Protein AF-A0A388KRU0-F1 (afdb_monomer_lite)

Structure (mmCIF, N/CA/C/O backbone):
data_AF-A0A388KRU0-F1
#
_entry.id   AF-A0A388KRU0-F1
#
loop_
_atom_site.group_PDB
_atom_site.id
_atom_site.type_symbol
_atom_site.label_atom_id
_atom_site.label_alt_id
_atom_site.label_comp_id
_atom_site.label_asym_id
_atom_site.label_entity_id
_atom_site.label_seq_id
_atom_site.pdbx_PDB_ins_code
_atom_site.Cartn_x
_atom_site.Cartn_y
_atom_site.Cartn_z
_atom_site.occupancy
_atom_site.B_iso_or_equiv
_atom_site.auth_seq_id
_atom_site.auth_comp_id
_atom_site.auth_asym_id
_atom_site.auth_atom_id
_atom_site.pdbx_PDB_model_num
ATOM 1 N N . MET A 1 1 ? -29.186 18.151 8.369 1.00 41.38 1 MET A N 1
ATOM 2 C CA . MET A 1 1 ? -28.588 17.055 9.174 1.00 41.38 1 MET A CA 1
ATOM 3 C C . MET A 1 1 ? -27.991 17.553 10.498 1.00 41.38 1 MET A C 1
ATOM 5 O O . MET A 1 1 ? -28.359 17.017 11.533 1.00 41.38 1 MET A O 1
ATOM 9 N N . PHE A 1 2 ? -27.181 18.625 10.500 1.00 29.67 2 PHE A N 1
ATOM 10 C CA . PHE A 1 2 ? -26.543 19.215 11.700 1.00 29.67 2 PHE A CA 1
ATOM 11 C C . PHE A 1 2 ? -27.512 19.590 12.847 1.00 29.67 2 PHE A C 1
ATOM 13 O O . PHE A 1 2 ? -27.235 19.319 14.009 1.00 29.67 2 PHE A O 1
ATOM 20 N N . TYR A 1 3 ? -28.693 20.136 12.534 1.00 33.84 3 TYR A N 1
ATOM 21 C CA . TYR A 1 3 ? -29.684 20.543 13.546 1.00 33.84 3 TYR A CA 1
ATOM 22 C C . TYR A 1 3 ? -30.355 19.376 14.291 1.00 33.84 3 TYR A C 1
ATOM 24 O O . TYR A 1 3 ? -30.773 19.537 15.434 1.00 33.84 3 TYR A O 1
ATOM 32 N N . LYS A 1 4 ? -30.419 18.179 13.689 1.00 42.44 4 LYS A N 1
ATOM 33 C CA . LYS A 1 4 ? -30.974 16.983 14.351 1.00 42.44 4 LYS A CA 1
ATOM 34 C C . LYS A 1 4 ? -30.010 16.432 15.415 1.00 42.44 4 LYS A C 1
ATOM 36 O O . LYS A 1 4 ? -30.454 15.840 16.389 1.00 42.44 4 LYS A O 1
ATOM 41 N N . PHE A 1 5 ? -28.712 16.712 15.262 1.00 44.53 5 PHE A N 1
ATOM 42 C CA . PHE A 1 5 ? -27.641 16.371 16.205 1.00 44.53 5 PHE A CA 1
ATOM 43 C C . PHE A 1 5 ? -27.691 17.191 17.504 1.00 44.53 5 PHE A C 1
ATOM 45 O O . PHE A 1 5 ? -27.135 16.767 18.512 1.00 44.53 5 PHE A O 1
ATOM 52 N N . MET A 1 6 ? -28.361 18.349 17.513 1.00 43.12 6 MET A N 1
ATOM 53 C CA . MET A 1 6 ? -28.362 19.291 18.643 1.00 43.12 6 MET A CA 1
ATOM 54 C C . MET A 1 6 ? -29.530 19.101 19.622 1.00 43.12 6 MET A C 1
ATOM 56 O O . MET A 1 6 ? -29.552 19.767 20.649 1.00 43.12 6 MET A O 1
ATOM 60 N N . ARG A 1 7 ? -30.478 18.185 19.369 1.00 45.19 7 ARG A N 1
ATOM 61 C CA . ARG A 1 7 ? -31.535 17.884 20.352 1.00 45.19 7 ARG A CA 1
ATOM 62 C C . ARG A 1 7 ? -30.957 17.069 21.507 1.00 45.19 7 ARG A C 1
ATOM 64 O O . ARG A 1 7 ? -30.511 15.941 21.302 1.00 45.19 7 ARG A O 1
ATOM 71 N N . THR A 1 8 ? -30.874 17.673 22.683 1.00 47.38 8 THR A N 1
ATOM 72 C CA . THR A 1 8 ? -30.697 16.988 23.966 1.00 47.38 8 THR A CA 1
ATOM 73 C C . THR A 1 8 ? -32.028 16.355 24.375 1.00 47.38 8 THR A C 1
ATOM 75 O O . THR A 1 8 ? -33.091 16.911 24.091 1.00 47.38 8 THR A O 1
ATOM 78 N N . GLU A 1 9 ? -31.986 15.179 25.002 1.00 52.41 9 GLU A N 1
ATOM 79 C CA . GLU A 1 9 ? -33.120 14.722 25.808 1.00 52.41 9 GLU A CA 1
ATOM 80 C C . GLU A 1 9 ? -33.292 15.698 26.979 1.00 52.41 9 GLU A C 1
ATOM 82 O O . GLU A 1 9 ? -32.319 16.289 27.460 1.00 52.41 9 GLU A O 1
ATOM 87 N N . ALA A 1 10 ? -34.537 15.949 27.380 1.00 47.41 10 ALA A N 1
ATOM 88 C CA . ALA A 1 10 ? -34.835 16.914 28.428 1.00 47.41 10 ALA A CA 1
ATOM 89 C C . ALA A 1 10 ? -34.243 16.428 29.763 1.00 47.41 10 ALA A C 1
ATOM 91 O O . ALA A 1 10 ? -34.769 15.493 30.355 1.00 47.41 10 ALA A O 1
ATOM 92 N N . GLY A 1 11 ? -33.152 17.053 30.224 1.00 53.69 11 GLY A N 1
ATOM 93 C CA . GLY A 1 11 ? -32.597 16.819 31.565 1.00 53.69 11 GLY A CA 1
ATOM 94 C C . GLY A 1 11 ? -31.071 16.790 31.684 1.00 53.69 11 GLY A C 1
ATOM 95 O O . GLY A 1 11 ? -30.570 17.003 32.782 1.00 53.69 11 GLY A O 1
ATOM 96 N N . GLU A 1 12 ? -30.315 16.601 30.596 1.00 53.03 12 GLU A N 1
ATOM 97 C CA . GLU A 1 12 ? -28.844 16.519 30.662 1.00 53.03 12 GLU A CA 1
ATOM 98 C C . GLU A 1 12 ? -28.153 17.638 29.871 1.00 53.03 12 GLU A C 1
ATOM 100 O O . GLU A 1 12 ? -28.284 17.751 28.649 1.00 53.03 12 GLU A O 1
ATOM 105 N N . ALA A 1 13 ? -27.356 18.456 30.565 1.00 57.81 13 ALA A N 1
ATOM 106 C CA . ALA A 1 13 ? -26.466 19.440 29.952 1.00 57.81 13 ALA A CA 1
ATOM 107 C C . ALA A 1 13 ? -25.165 18.770 29.467 1.00 57.81 13 ALA A C 1
ATOM 109 O O . ALA A 1 13 ? -24.073 19.064 29.951 1.00 57.81 13 ALA A O 1
ATOM 110 N N . GLU A 1 14 ? -25.262 17.837 28.518 1.00 74.38 14 GLU A N 1
ATOM 111 C CA . GLU A 1 14 ? -24.072 17.256 27.893 1.00 74.38 14 GLU A CA 1
ATOM 112 C C . GLU A 1 14 ? -23.456 18.259 26.900 1.00 74.38 14 GLU A C 1
ATOM 114 O O . GLU A 1 14 ? -24.097 18.713 25.948 1.00 74.38 14 GLU A O 1
ATOM 119 N N . GLY A 1 15 ? -22.183 18.612 27.105 1.00 82.81 15 GLY A N 1
ATOM 120 C CA . GLY A 1 15 ? -21.449 19.488 26.193 1.00 82.81 15 GLY A CA 1
ATOM 121 C C . GLY A 1 15 ? -21.264 18.863 24.804 1.00 82.81 15 GLY A C 1
ATOM 122 O O . GLY A 1 15 ? -21.056 17.657 24.671 1.00 82.81 15 GLY A O 1
ATOM 123 N N . TRP A 1 16 ? -21.259 19.694 23.755 1.00 86.75 16 TRP A N 1
ATOM 124 C CA . TRP A 1 16 ? -21.174 19.250 22.352 1.00 86.75 16 TRP A CA 1
ATOM 125 C C . TRP A 1 16 ? -20.028 18.258 22.082 1.00 86.75 16 TRP A C 1
ATOM 127 O O . TRP A 1 16 ? -20.235 17.256 21.400 1.00 86.75 16 TRP A O 1
ATOM 137 N N . ASN A 1 17 ? -18.842 18.485 22.662 1.00 88.38 17 ASN A N 1
ATOM 138 C CA . ASN A 1 17 ? -17.699 17.580 22.500 1.00 88.38 17 ASN A CA 1
ATOM 139 C C . ASN A 1 17 ? -18.008 16.161 23.006 1.00 88.38 17 ASN A C 1
ATOM 141 O O . ASN A 1 17 ? -17.714 15.195 22.308 1.00 88.38 17 ASN A O 1
ATOM 145 N N . ALA A 1 18 ? -18.607 16.035 24.195 1.00 89.25 18 ALA A N 1
ATOM 146 C CA . ALA A 1 18 ? -18.938 14.741 24.788 1.00 89.25 18 ALA A CA 1
ATOM 147 C C . ALA A 1 18 ? -19.990 14.006 23.948 1.00 89.25 18 ALA A C 1
ATOM 149 O O . ALA A 1 18 ? -19.799 12.836 23.614 1.00 89.25 18 ALA A O 1
ATOM 150 N N . LYS A 1 19 ? -21.011 14.733 23.474 1.00 90.25 19 LYS A N 1
ATOM 151 C CA . LYS A 1 19 ? -22.046 14.185 22.591 1.00 90.25 19 LYS A CA 1
ATOM 152 C C . LYS A 1 19 ? -21.475 13.598 21.307 1.00 90.25 19 LYS A C 1
ATOM 154 O O . LYS A 1 19 ? -21.832 12.495 20.897 1.00 90.25 19 LYS A O 1
ATOM 159 N N . VAL A 1 20 ? -20.590 14.350 20.657 1.00 91.62 20 VAL A N 1
ATOM 160 C CA . VAL A 1 20 ? -19.972 13.945 19.392 1.00 91.62 20 VAL A CA 1
ATOM 161 C C . VAL A 1 20 ? -19.044 12.752 19.599 1.00 91.62 20 VAL A C 1
ATOM 163 O O . VAL A 1 20 ? -19.105 11.810 18.814 1.00 91.62 20 VAL A O 1
ATOM 166 N N . VAL A 1 21 ? -18.248 12.741 20.674 1.00 92.50 21 VAL A N 1
ATOM 167 C CA . VAL A 1 21 ? -17.397 11.592 21.032 1.00 92.50 21 VAL A CA 1
ATOM 168 C C . VAL A 1 21 ? -18.240 10.342 21.277 1.00 92.50 21 VAL A C 1
ATOM 170 O O . VAL A 1 21 ? -17.968 9.302 20.683 1.00 92.50 21 VAL A O 1
ATOM 173 N N . ARG A 1 22 ? -19.310 10.451 22.073 1.00 94.25 22 ARG A N 1
ATOM 174 C CA . ARG A 1 22 ? -20.252 9.355 22.331 1.00 94.25 22 ARG A CA 1
ATOM 175 C C . ARG A 1 22 ? -20.873 8.823 21.043 1.00 94.25 22 ARG A C 1
ATOM 177 O O . ARG A 1 22 ? -20.992 7.615 20.870 1.00 94.25 22 ARG A O 1
ATOM 184 N N . GLN A 1 23 ? -21.230 9.704 20.110 1.00 94.38 23 GLN A N 1
ATOM 185 C CA . GLN A 1 23 ? -21.731 9.271 18.810 1.00 94.38 23 GLN A CA 1
ATOM 186 C C . GLN A 1 23 ? -20.647 8.586 17.968 1.00 94.38 23 GLN A C 1
ATOM 188 O O . GLN A 1 23 ? -20.945 7.585 17.328 1.00 94.38 23 GLN A O 1
ATOM 193 N N . GLY A 1 24 ? -19.404 9.071 17.987 1.00 93.69 24 GLY A N 1
ATOM 194 C CA . GLY A 1 24 ? -18.280 8.402 17.327 1.00 93.69 24 GLY A CA 1
ATOM 195 C C . GLY A 1 24 ? -18.076 6.978 17.840 1.00 93.69 24 GLY A C 1
ATOM 196 O O . GLY A 1 24 ? -17.964 6.057 17.037 1.00 93.69 24 GLY A O 1
ATOM 197 N N . ILE A 1 25 ? -18.145 6.785 19.161 1.00 94.56 25 ILE A N 1
ATOM 198 C CA . ILE A 1 25 ? -18.086 5.458 19.792 1.00 94.56 25 ILE A CA 1
ATOM 199 C C . ILE A 1 25 ? -19.214 4.558 19.275 1.00 94.56 25 ILE A C 1
ATOM 201 O O . ILE A 1 25 ? -18.932 3.438 18.864 1.00 94.56 25 ILE A O 1
ATOM 205 N N . LYS A 1 26 ? -20.456 5.055 19.191 1.00 96.12 26 LYS A N 1
ATOM 206 C CA . LYS A 1 26 ? -21.586 4.285 18.634 1.00 96.12 26 LYS A CA 1
ATOM 207 C C . LYS A 1 26 ? -21.357 3.843 17.184 1.00 96.12 26 LYS A C 1
ATOM 209 O O . LYS A 1 26 ? -21.778 2.758 16.803 1.00 96.12 26 LYS A O 1
ATOM 214 N N . TYR A 1 27 ? -20.704 4.670 16.363 1.00 97.00 27 TYR A N 1
ATOM 215 C CA . TYR A 1 27 ? -20.360 4.298 14.983 1.00 97.00 27 TYR A CA 1
ATOM 216 C C . TYR A 1 27 ? -19.240 3.252 14.917 1.00 97.00 27 TYR A C 1
ATOM 218 O O . TYR A 1 27 ? -19.257 2.417 14.015 1.00 97.00 27 TYR A O 1
ATOM 226 N N . CYS A 1 28 ? -18.292 3.270 15.858 1.00 96.56 28 CYS A N 1
ATOM 227 C CA . CYS A 1 28 ? -17.331 2.178 16.017 1.00 96.56 28 CYS A CA 1
ATOM 228 C C . CYS A 1 28 ? -18.026 0.894 16.484 1.00 96.56 28 CYS A C 1
ATOM 230 O O . CYS A 1 28 ? -17.757 -0.166 15.944 1.00 96.56 28 CYS A O 1
ATOM 232 N N . GLU A 1 29 ? -18.948 0.972 17.445 1.00 96.25 29 GLU A N 1
ATOM 233 C CA . GLU A 1 29 ? -19.702 -0.190 17.939 1.00 96.25 29 GLU A CA 1
ATOM 234 C C . GLU A 1 29 ? -20.544 -0.829 16.839 1.00 96.25 29 GLU A C 1
ATOM 236 O O . GLU A 1 29 ? -20.466 -2.034 16.642 1.00 96.25 29 GLU A O 1
ATOM 241 N N . LEU A 1 30 ? -21.236 -0.027 16.027 1.00 96.25 30 LEU A N 1
ATOM 242 C CA . LEU A 1 30 ? -21.959 -0.534 14.862 1.00 96.25 30 LEU A CA 1
ATOM 243 C C . LEU A 1 30 ? -21.028 -1.209 13.839 1.00 96.25 30 LEU A C 1
ATOM 245 O O . LEU A 1 30 ? -21.404 -2.211 13.223 1.00 96.25 30 LEU A O 1
ATOM 249 N N . ALA A 1 31 ? -19.822 -0.670 13.642 1.00 96.50 31 ALA A N 1
ATOM 250 C CA . ALA A 1 31 ? -18.813 -1.293 12.792 1.00 96.50 31 ALA A CA 1
ATOM 251 C C . ALA A 1 31 ? -18.342 -2.633 13.373 1.00 96.50 31 ALA A C 1
ATOM 253 O O . ALA A 1 31 ? -18.309 -3.628 12.652 1.00 96.50 31 ALA A O 1
ATOM 254 N N . ILE A 1 32 ? -18.058 -2.678 14.677 1.00 96.50 32 ILE A N 1
ATOM 255 C CA . ILE A 1 32 ? -17.698 -3.900 15.402 1.00 96.50 32 ILE A CA 1
ATOM 256 C C . ILE A 1 32 ? -18.813 -4.942 15.264 1.00 96.50 32 ILE A C 1
ATOM 258 O O . ILE A 1 32 ? -18.533 -6.050 14.828 1.00 96.50 32 ILE A O 1
ATOM 262 N N . ASP A 1 33 ? -20.072 -4.587 15.524 1.00 96.19 33 ASP A N 1
ATOM 263 C CA . ASP A 1 33 ? -21.226 -5.487 15.387 1.00 96.19 33 ASP A CA 1
ATOM 264 C C . ASP A 1 33 ? -21.392 -6.000 13.952 1.00 96.19 33 ASP A C 1
ATOM 266 O O . ASP A 1 33 ? -21.758 -7.151 13.712 1.00 96.19 33 ASP A O 1
ATOM 270 N N . THR A 1 34 ? -21.131 -5.148 12.962 1.00 94.62 34 THR A N 1
ATOM 271 C CA . THR A 1 34 ? -21.177 -5.532 11.545 1.00 94.62 34 THR A CA 1
ATOM 272 C C . THR A 1 34 ? -20.114 -6.566 11.214 1.00 94.62 34 THR A C 1
ATOM 274 O O . THR A 1 34 ? -20.413 -7.553 10.545 1.00 94.62 34 THR A O 1
ATOM 277 N N . VAL A 1 35 ? -18.904 -6.381 11.731 1.00 94.06 35 VAL A N 1
ATOM 278 C CA . VAL A 1 35 ? -17.802 -7.318 11.536 1.00 94.06 35 VAL A CA 1
ATOM 279 C C . VAL A 1 35 ? -18.024 -8.611 12.329 1.00 94.06 35 VAL A C 1
ATOM 281 O O . VAL A 1 35 ? -17.876 -9.695 11.774 1.00 94.06 35 VAL A O 1
ATOM 284 N N . LEU A 1 36 ? -18.478 -8.529 13.583 1.00 94.56 36 LEU A N 1
ATOM 285 C CA . LEU A 1 36 ? -18.779 -9.689 14.430 1.00 94.56 36 LEU A CA 1
ATOM 286 C C . LEU A 1 36 ? -19.866 -10.588 13.839 1.00 94.56 36 LEU A C 1
ATOM 288 O O . LEU A 1 36 ? -19.768 -11.809 13.948 1.00 94.56 36 LEU A O 1
ATOM 292 N N . ARG A 1 37 ? -20.874 -10.013 13.169 1.00 94.38 37 ARG A N 1
ATOM 293 C CA . ARG A 1 37 ? -21.933 -10.779 12.488 1.00 94.38 37 ARG A CA 1
ATOM 294 C C . ARG A 1 37 ? -21.413 -11.716 11.397 1.00 94.38 37 ARG A C 1
ATOM 296 O O . ARG A 1 37 ? -22.121 -12.654 11.047 1.00 94.38 37 ARG A O 1
ATOM 303 N N . ARG A 1 38 ? -20.198 -11.499 10.882 1.00 91.06 38 ARG A N 1
ATOM 304 C CA . ARG A 1 38 ? -19.551 -12.422 9.937 1.00 91.06 38 ARG A CA 1
ATOM 305 C C . ARG A 1 38 ? -19.056 -13.704 10.610 1.00 91.06 38 ARG A C 1
ATOM 307 O O . ARG A 1 38 ? -18.931 -14.721 9.945 1.00 91.06 38 ARG A O 1
ATOM 314 N N . GLY A 1 39 ? -18.767 -13.665 11.913 1.00 87.88 39 GLY A N 1
ATOM 315 C CA . GLY A 1 39 ? -18.264 -14.812 12.678 1.00 87.88 39 GLY A CA 1
ATOM 316 C C . GLY A 1 39 ? -16.808 -15.203 12.391 1.00 87.88 39 GLY A C 1
ATOM 317 O O . GLY A 1 39 ? -16.308 -16.156 12.989 1.00 87.88 39 GLY A O 1
ATOM 318 N N . GLU A 1 40 ? -16.120 -14.471 11.518 1.00 90.50 40 GLU A N 1
ATOM 319 C CA . GLU A 1 40 ? -14.754 -14.759 11.081 1.00 90.50 40 GLU A CA 1
ATOM 320 C C . GLU A 1 40 ? -13.721 -13.973 11.901 1.00 90.50 40 GLU A C 1
ATOM 322 O O . GLU A 1 40 ? -13.994 -12.846 12.333 1.00 90.50 40 GLU A O 1
ATOM 327 N N . PRO A 1 41 ? -12.517 -14.530 12.123 1.00 93.31 41 PRO A N 1
ATOM 328 C CA . PRO A 1 41 ? -11.407 -13.753 12.644 1.00 93.31 41 PRO A CA 1
ATOM 329 C C . PRO A 1 41 ? -11.043 -12.598 11.703 1.00 93.31 41 PRO A C 1
ATOM 331 O O . PRO A 1 41 ? -11.039 -12.746 10.484 1.00 93.31 41 PRO A O 1
ATOM 334 N N . VAL A 1 42 ? -10.671 -11.452 12.269 1.00 94.81 42 VAL A N 1
ATOM 335 C CA . VAL A 1 42 ? -10.470 -10.210 11.515 1.00 94.81 42 VAL A CA 1
ATOM 336 C C . VAL A 1 42 ? -8.999 -9.918 11.252 1.00 94.81 42 VAL A C 1
ATOM 338 O O . VAL A 1 42 ? -8.147 -10.078 12.135 1.00 94.81 42 VAL A O 1
ATOM 341 N N . THR A 1 43 ? -8.717 -9.448 10.038 1.00 95.88 43 THR A N 1
ATOM 342 C CA . THR A 1 43 ? -7.463 -8.762 9.725 1.00 95.88 43 THR A CA 1
ATOM 343 C C . THR A 1 43 ? -7.666 -7.274 9.978 1.00 95.88 43 THR A C 1
ATOM 345 O O . THR A 1 43 ? -8.576 -6.663 9.419 1.00 95.88 43 THR A O 1
ATOM 348 N N . SER A 1 44 ? -6.800 -6.676 10.783 1.00 94.81 44 SER A N 1
ATOM 349 C CA . SER A 1 44 ? -6.887 -5.269 11.166 1.00 94.81 44 SER A CA 1
ATOM 350 C C . SER A 1 44 ? -5.710 -4.484 10.606 1.00 94.81 44 SER A C 1
ATOM 352 O O . SER A 1 44 ? -4.558 -4.837 10.825 1.00 94.81 44 SER A O 1
ATOM 354 N N . MET A 1 45 ? -5.979 -3.389 9.906 1.00 95.62 45 MET A N 1
ATOM 355 C CA . MET A 1 45 ? -4.969 -2.395 9.553 1.00 95.62 45 MET A CA 1
ATOM 356 C C . MET A 1 45 ? -4.791 -1.436 10.721 1.00 95.62 45 MET A C 1
ATOM 358 O O . MET A 1 45 ? -5.777 -0.902 11.237 1.00 95.62 45 MET A O 1
ATOM 362 N N . VAL A 1 46 ? -3.542 -1.209 11.111 1.00 92.69 46 VAL A N 1
ATOM 363 C CA . VAL A 1 46 ? -3.185 -0.322 12.212 1.00 92.69 46 VAL A CA 1
ATOM 364 C C . VAL A 1 46 ? -2.106 0.638 11.749 1.00 92.69 46 VAL A C 1
ATOM 366 O O . VAL A 1 46 ? -1.081 0.222 11.214 1.00 92.69 46 VAL A O 1
ATOM 369 N N . ASP A 1 47 ? -2.362 1.922 11.955 1.00 89.19 47 ASP A N 1
ATOM 370 C CA . ASP A 1 47 ? -1.428 3.002 11.656 1.00 89.19 47 ASP A CA 1
ATOM 371 C C . ASP A 1 47 ? -1.731 4.184 12.589 1.00 89.19 47 ASP A C 1
ATOM 373 O O . ASP A 1 47 ? -2.870 4.347 13.054 1.00 89.19 47 ASP A O 1
ATOM 377 N N . GLY A 1 48 ? -0.719 4.992 12.887 1.00 80.69 48 GLY A N 1
ATOM 378 C CA . GLY A 1 48 ? -0.828 6.108 13.812 1.00 80.69 48 GLY A CA 1
ATOM 379 C C . GLY A 1 48 ? -0.117 7.367 13.326 1.00 80.69 48 GLY A C 1
ATOM 380 O O . GLY A 1 48 ? 1.113 7.409 13.310 1.00 80.69 48 GLY A O 1
ATOM 381 N N . PRO A 1 49 ? -0.836 8.454 12.983 1.00 70.12 49 PRO A N 1
ATOM 382 C CA . PRO A 1 49 ? -0.183 9.711 12.680 1.00 70.12 49 PRO A CA 1
ATOM 383 C C . PRO A 1 49 ? 0.395 10.338 13.952 1.00 70.12 49 PRO A C 1
ATOM 385 O O . PRO A 1 49 ? -0.263 10.467 14.992 1.00 70.12 49 PRO A O 1
ATOM 388 N N . TYR A 1 50 ? 1.629 10.823 13.834 1.00 64.81 50 TYR A N 1
ATOM 389 C CA . TYR A 1 50 ? 2.206 11.758 14.792 1.00 64.81 50 TYR A CA 1
ATOM 390 C C . TYR A 1 50 ? 1.676 13.167 14.523 1.00 64.81 50 TYR A C 1
ATOM 392 O O . TYR A 1 50 ? 2.258 13.939 13.756 1.00 64.81 50 TYR A O 1
ATOM 400 N N . ASP A 1 51 ? 0.581 13.523 15.188 1.00 62.41 51 ASP A N 1
ATOM 401 C CA . ASP A 1 51 ? 0.018 14.866 15.099 1.00 62.41 51 ASP A CA 1
ATOM 402 C C . ASP A 1 51 ? 0.727 15.802 16.087 1.00 62.41 51 ASP A C 1
ATOM 404 O O . ASP A 1 51 ? 0.563 15.732 17.311 1.00 62.41 51 ASP A O 1
ATOM 408 N N . SER A 1 52 ? 1.534 16.715 15.541 1.00 54.44 52 SER A N 1
ATOM 409 C CA . SER A 1 52 ? 2.110 17.834 16.286 1.00 54.44 52 SER A CA 1
ATOM 410 C C . SER A 1 52 ? 1.409 19.136 15.895 1.00 54.44 52 SER A C 1
ATOM 412 O O . SER A 1 52 ? 1.480 19.586 14.753 1.00 54.44 52 SER A O 1
ATOM 414 N N . ALA A 1 53 ? 0.723 19.760 16.854 1.00 54.59 53 ALA A N 1
ATOM 415 C CA . ALA A 1 53 ? 0.200 21.119 16.725 1.00 54.59 53 ALA A CA 1
ATOM 416 C C . ALA A 1 53 ? 0.921 22.040 17.719 1.00 54.59 53 ALA A C 1
ATOM 418 O O . ALA A 1 53 ? 1.380 21.588 18.772 1.00 54.59 53 ALA A O 1
ATOM 419 N N . ARG A 1 54 ? 1.016 23.345 17.412 1.00 49.44 54 ARG A N 1
ATOM 420 C CA . ARG A 1 54 ? 1.624 24.369 18.290 1.00 49.44 54 ARG A CA 1
ATOM 421 C C . ARG A 1 54 ? 0.940 24.375 19.668 1.00 49.44 54 ARG A C 1
ATOM 423 O O . ARG A 1 54 ? -0.052 25.067 19.851 1.00 49.44 54 ARG A O 1
ATOM 430 N N . GLY A 1 55 ? 1.453 23.590 20.618 1.00 53.84 55 GLY A N 1
ATOM 431 C CA . GLY A 1 55 ? 0.975 23.513 22.004 1.00 53.84 55 GLY A CA 1
ATOM 432 C C . GLY A 1 55 ? 0.456 22.147 22.476 1.00 53.84 55 GLY A C 1
ATOM 433 O O . GLY A 1 55 ? 0.257 21.990 23.682 1.00 53.84 55 GLY A O 1
ATOM 434 N N . ALA A 1 56 ? 0.267 21.155 21.598 1.00 61.16 56 ALA A N 1
ATOM 435 C CA . ALA A 1 56 ? -0.113 19.794 21.993 1.00 61.16 56 ALA A CA 1
ATOM 436 C C . ALA A 1 56 ? 0.442 18.748 21.013 1.00 61.16 56 ALA A C 1
ATOM 438 O O . ALA A 1 56 ? 0.303 18.878 19.798 1.00 61.16 56 ALA A O 1
ATOM 439 N N . GLN A 1 57 ? 1.084 17.720 21.566 1.00 73.94 57 GLN A N 1
ATOM 440 C CA . GLN A 1 57 ? 1.473 16.517 20.840 1.00 73.94 57 GLN A CA 1
ATOM 441 C C . GLN A 1 57 ? 0.428 15.440 21.129 1.00 73.94 57 GLN A C 1
ATOM 443 O O . GLN A 1 57 ? 0.017 15.271 22.280 1.00 73.94 57 GLN A O 1
ATOM 448 N N . HIS A 1 58 ? 0.002 14.730 20.093 1.00 79.31 58 HIS A N 1
ATOM 449 C CA . HIS A 1 58 ? -0.914 13.605 20.196 1.00 79.31 58 HIS A CA 1
ATOM 450 C C . HIS A 1 58 ? -0.296 12.407 19.476 1.00 79.31 58 HIS A C 1
ATOM 452 O O . HIS A 1 58 ? 0.336 12.559 18.433 1.00 79.31 58 HIS A O 1
ATOM 458 N N . CYS A 1 59 ? -0.467 11.222 20.048 1.00 85.31 59 CYS A N 1
ATOM 459 C CA . CYS A 1 59 ? -0.270 9.968 19.342 1.00 85.31 59 CYS A CA 1
ATOM 460 C C . CYS A 1 59 ? -1.656 9.373 19.145 1.00 85.31 59 CYS A C 1
ATOM 462 O O . CYS A 1 59 ? -2.270 8.925 20.112 1.00 85.31 59 CYS A O 1
ATOM 464 N N . THR A 1 60 ? -2.172 9.461 17.924 1.00 87.62 60 THR A N 1
ATOM 465 C CA . THR A 1 60 ? -3.464 8.884 17.563 1.00 87.62 60 THR A CA 1
ATOM 466 C C . THR A 1 60 ? -3.198 7.634 16.754 1.00 87.62 60 THR A C 1
ATOM 468 O O . THR A 1 60 ? -2.442 7.693 15.800 1.00 87.62 60 THR A O 1
ATOM 471 N N . VAL A 1 61 ? -3.811 6.521 17.134 1.00 90.88 61 VAL A N 1
ATOM 472 C CA . VAL A 1 61 ? -3.741 5.245 16.426 1.00 90.88 61 VAL A CA 1
ATOM 473 C C . VAL A 1 61 ? -5.139 4.886 15.961 1.00 90.88 61 VAL A C 1
ATOM 475 O O . VAL A 1 61 ? -6.094 4.950 16.738 1.00 90.88 61 VAL A O 1
ATOM 478 N N . THR A 1 62 ? -5.251 4.487 14.701 1.00 94.06 62 THR A N 1
ATOM 479 C CA . THR A 1 62 ? -6.490 3.993 14.105 1.00 94.06 62 THR A CA 1
ATOM 480 C C . THR A 1 62 ? -6.389 2.489 13.908 1.00 94.06 62 THR A C 1
ATOM 482 O O . THR A 1 62 ? -5.362 1.981 13.468 1.00 94.06 62 THR A O 1
ATOM 485 N N . THR A 1 63 ? -7.473 1.768 14.186 1.00 95.81 63 THR A N 1
ATOM 486 C CA . THR A 1 63 ? -7.663 0.388 13.734 1.00 95.81 63 THR A CA 1
ATOM 487 C C . THR A 1 63 ? -8.845 0.324 12.778 1.00 95.81 63 THR A C 1
ATOM 489 O O . THR A 1 63 ? -9.939 0.799 13.090 1.00 95.81 63 THR A O 1
ATOM 492 N N . MET A 1 64 ? -8.624 -0.276 11.613 1.00 97.00 64 MET A N 1
ATOM 493 C CA . MET A 1 64 ? -9.615 -0.435 10.554 1.00 97.00 64 MET A CA 1
ATOM 494 C C . MET A 1 64 ? -9.654 -1.893 10.103 1.00 97.00 64 MET A C 1
ATOM 496 O O . MET A 1 64 ? -8.605 -2.504 9.918 1.00 97.00 64 MET A O 1
ATOM 500 N N . GLU A 1 65 ? -10.842 -2.452 9.904 1.00 96.44 65 GLU A N 1
ATOM 501 C CA . GLU A 1 65 ? -10.973 -3.816 9.387 1.00 96.44 65 GLU A CA 1
ATOM 502 C C . GLU A 1 65 ? -10.577 -3.862 7.901 1.00 96.44 65 GLU A C 1
ATOM 504 O O . GLU A 1 65 ? -10.891 -2.952 7.126 1.00 96.44 65 GLU A O 1
ATOM 509 N N . TYR A 1 66 ? -9.812 -4.883 7.514 1.00 94.75 66 TYR A N 1
ATOM 510 C CA . TYR A 1 66 ? -9.132 -4.940 6.222 1.00 94.75 66 TYR A CA 1
ATOM 511 C C . TYR A 1 66 ? -10.085 -4.997 5.028 1.00 94.75 66 TYR A C 1
ATOM 513 O O . TYR A 1 66 ? -9.797 -4.371 4.010 1.00 94.75 66 TYR A O 1
ATOM 521 N N . GLU A 1 67 ? -11.199 -5.716 5.116 1.00 92.81 67 GLU A N 1
ATOM 522 C CA . GLU A 1 67 ? -12.082 -5.936 3.968 1.00 92.81 67 GLU A CA 1
ATOM 523 C C . GLU A 1 67 ? -13.166 -4.869 3.838 1.00 92.81 67 GLU A C 1
ATOM 525 O O . GLU A 1 67 ? -13.283 -4.223 2.798 1.00 92.81 67 GLU A O 1
ATOM 530 N N . THR A 1 68 ? -13.923 -4.645 4.909 1.00 94.19 68 THR A N 1
ATOM 531 C CA . THR A 1 68 ? -15.018 -3.669 4.987 1.00 94.19 68 THR A CA 1
ATOM 532 C C . THR A 1 68 ? -14.516 -2.234 5.042 1.00 94.19 68 THR A C 1
ATOM 534 O O . THR A 1 68 ? -15.284 -1.306 4.809 1.00 94.19 68 THR A O 1
ATOM 537 N N . ARG A 1 69 ? -13.231 -2.033 5.370 1.00 96.38 69 ARG A N 1
ATOM 538 C CA . ARG A 1 69 ? -12.613 -0.710 5.555 1.00 96.38 69 ARG A CA 1
ATOM 539 C C . ARG A 1 69 ? -13.285 0.122 6.650 1.00 96.38 69 ARG A C 1
ATOM 541 O O . ARG A 1 69 ? -13.047 1.326 6.738 1.00 96.38 69 ARG A O 1
ATOM 548 N N . LEU A 1 70 ? -14.083 -0.501 7.516 1.00 97.06 70 LEU A N 1
ATOM 549 C CA . LEU A 1 70 ? -14.720 0.171 8.638 1.00 97.06 70 LEU A CA 1
ATOM 550 C C . LEU A 1 70 ? -13.692 0.469 9.727 1.00 97.06 70 LEU A C 1
ATOM 552 O O . LEU A 1 70 ? -12.891 -0.389 10.105 1.00 97.06 70 LEU A O 1
ATOM 556 N N . VAL A 1 71 ? -13.734 1.685 10.268 1.00 97.62 71 VAL A N 1
ATOM 557 C CA . VAL A 1 71 ? -12.938 2.052 11.440 1.00 97.62 71 VAL A CA 1
ATOM 558 C C . VAL A 1 71 ? -13.556 1.382 12.661 1.00 97.62 71 VAL A C 1
ATOM 560 O O . VAL A 1 71 ? -14.683 1.696 13.048 1.00 97.62 71 VAL A O 1
ATOM 563 N N . LEU A 1 72 ? -12.802 0.465 13.265 1.00 96.62 72 LEU A N 1
ATOM 564 C CA . LEU A 1 72 ? -13.200 -0.269 14.468 1.00 96.62 72 LEU A CA 1
ATOM 565 C C . LEU A 1 72 ? -12.931 0.542 15.733 1.00 96.62 72 LEU A C 1
ATOM 567 O O . LEU A 1 72 ? -13.631 0.406 16.734 1.00 96.62 72 LEU A O 1
ATOM 571 N N . GLY A 1 73 ? -11.916 1.402 15.694 1.00 95.12 73 GLY A N 1
ATOM 572 C CA . GLY A 1 73 ? -11.601 2.277 16.806 1.00 95.12 73 GLY A CA 1
ATOM 573 C C . GLY A 1 73 ? -10.457 3.230 16.509 1.00 95.12 73 GLY A C 1
ATOM 574 O O . GLY A 1 73 ? -9.633 3.005 15.623 1.00 95.12 73 GLY A O 1
ATOM 575 N N . VAL A 1 74 ? -10.429 4.310 17.282 1.00 92.94 74 VAL A N 1
ATOM 576 C CA . VAL A 1 74 ? -9.358 5.303 17.292 1.00 92.94 74 VAL A CA 1
ATOM 577 C C . VAL A 1 74 ? -8.981 5.536 18.746 1.00 92.94 74 VAL A C 1
ATOM 579 O O . VAL A 1 74 ? -9.861 5.716 19.591 1.00 92.94 74 VAL A O 1
ATOM 582 N N . HIS A 1 75 ? -7.689 5.532 19.043 1.00 90.69 75 HIS A N 1
ATOM 583 C CA . HIS A 1 75 ? -7.175 5.749 20.387 1.00 90.69 75 HIS A CA 1
ATOM 584 C C . HIS A 1 75 ? -6.116 6.846 20.375 1.00 90.69 75 HIS A C 1
ATOM 586 O O . HIS A 1 75 ? -5.230 6.838 19.527 1.00 90.69 75 HIS A O 1
ATOM 592 N N . THR A 1 76 ? -6.201 7.794 21.310 1.00 88.19 76 THR A N 1
ATOM 593 C CA . THR A 1 76 ? -5.280 8.934 21.376 1.00 88.19 76 THR A CA 1
ATOM 594 C C . THR A 1 76 ? -4.605 9.005 22.737 1.00 88.19 76 THR A C 1
ATOM 596 O O . THR A 1 76 ? -5.267 9.263 23.741 1.00 88.19 76 THR A O 1
ATOM 599 N N . LEU A 1 77 ? -3.278 8.902 22.747 1.00 86.56 77 LEU A N 1
ATOM 600 C CA . LEU A 1 77 ? -2.430 9.171 23.906 1.00 86.56 77 LEU A CA 1
ATOM 601 C C . LEU A 1 77 ? -1.768 10.550 23.800 1.00 86.56 77 LEU A C 1
ATOM 603 O O . LEU A 1 77 ? -1.576 11.098 22.710 1.00 86.56 77 LEU A O 1
ATOM 607 N N . ARG A 1 78 ? -1.423 11.141 24.950 1.00 83.31 78 ARG A N 1
ATOM 608 C CA . ARG A 1 78 ? -0.822 12.483 25.025 1.00 83.31 78 ARG A CA 1
ATOM 609 C C . ARG A 1 78 ? 0.485 12.448 25.818 1.00 83.31 78 ARG A C 1
ATOM 611 O O . ARG A 1 78 ? 0.429 12.145 27.006 1.00 83.31 78 ARG A O 1
ATOM 618 N N . PRO A 1 79 ? 1.626 12.883 25.250 1.00 80.88 79 PRO A N 1
ATOM 619 C CA . PRO A 1 79 ? 2.909 12.967 25.953 1.00 80.88 79 PRO A CA 1
ATOM 620 C C . PRO A 1 79 ? 2.848 13.658 27.312 1.00 80.88 79 PRO A C 1
ATOM 622 O O . PRO A 1 79 ? 3.398 13.157 28.286 1.00 80.88 79 PRO A O 1
ATOM 625 N N . LYS A 1 80 ? 2.120 14.782 27.397 1.00 78.06 80 LYS A N 1
ATOM 626 C CA . LYS A 1 80 ? 1.963 15.550 28.643 1.00 78.06 80 LYS A CA 1
ATOM 627 C C . LYS A 1 80 ? 1.292 14.756 29.769 1.00 78.06 80 LYS A C 1
ATOM 629 O O . LYS A 1 80 ? 1.553 15.045 30.926 1.00 78.06 80 LYS A O 1
ATOM 634 N N . ILE A 1 81 ? 0.403 13.825 29.427 1.00 78.69 81 ILE A N 1
ATOM 635 C CA . ILE A 1 81 ? -0.354 13.020 30.395 1.00 78.69 81 ILE A CA 1
ATOM 636 C C . ILE A 1 81 ? 0.416 11.736 30.709 1.00 78.69 81 ILE A C 1
ATOM 638 O O . ILE A 1 81 ? 0.560 11.369 31.866 1.00 78.69 81 ILE A O 1
ATOM 642 N N . GLU A 1 82 ? 0.959 11.096 29.676 1.00 82.12 82 GLU A N 1
ATOM 643 C CA . GLU A 1 82 ? 1.652 9.809 29.780 1.00 82.12 82 GLU A CA 1
ATOM 644 C C . GLU A 1 82 ? 3.093 9.923 30.305 1.00 82.12 82 GLU A C 1
ATOM 646 O O . GLU A 1 82 ? 3.731 8.910 30.586 1.00 82.12 82 GLU A O 1
ATOM 651 N N . GLY A 1 83 ? 3.648 11.138 30.379 1.00 78.00 83 GLY A N 1
ATOM 652 C CA . GLY A 1 83 ? 5.032 11.375 30.801 1.00 78.00 83 GLY A CA 1
ATOM 653 C C . GLY A 1 83 ? 6.083 10.796 29.844 1.00 78.00 83 GLY A C 1
ATOM 654 O O . GLY A 1 83 ? 7.223 10.575 30.244 1.00 78.00 83 GLY A O 1
ATOM 655 N N . LYS A 1 84 ? 5.715 10.525 28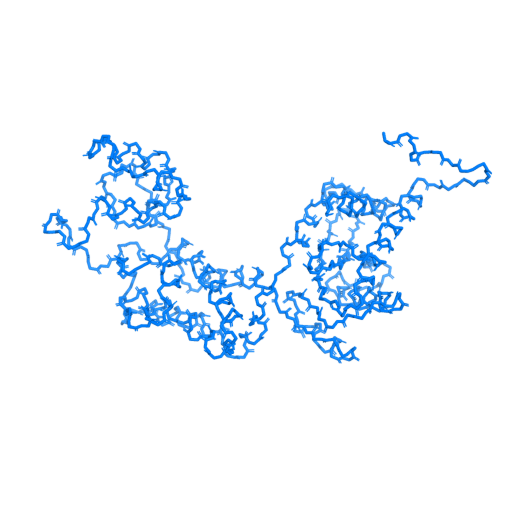.585 1.00 79.25 84 LYS A N 1
ATOM 656 C CA . LYS A 1 84 ? 6.571 9.898 27.562 1.00 79.25 84 LYS A CA 1
ATOM 657 C C . LYS A 1 84 ? 6.647 10.757 26.308 1.00 79.25 84 LYS A C 1
ATOM 659 O O . LYS A 1 84 ? 5.704 11.474 25.990 1.00 79.25 84 LYS A O 1
ATOM 664 N N . ALA A 1 85 ? 7.747 10.652 25.564 1.00 73.38 85 ALA A N 1
ATOM 665 C CA . ALA A 1 85 ? 7.858 11.267 24.242 1.00 73.38 85 ALA A CA 1
ATOM 666 C C . ALA A 1 85 ? 6.828 10.667 23.271 1.00 73.38 85 ALA A C 1
ATOM 668 O O . ALA A 1 85 ? 6.461 9.500 23.401 1.00 73.38 85 ALA A O 1
ATOM 669 N N . SER A 1 86 ? 6.368 11.452 22.290 1.00 66.38 86 SER A N 1
ATOM 670 C CA . SER A 1 86 ? 5.318 11.024 21.355 1.00 66.38 86 SER A CA 1
ATOM 671 C C . SER A 1 86 ? 5.658 9.714 20.649 1.00 66.38 86 SER A C 1
ATOM 673 O O . SER A 1 86 ? 4.816 8.825 20.624 1.00 66.38 86 SER A O 1
ATOM 675 N N . ASN A 1 87 ? 6.896 9.555 20.173 1.00 70.88 87 ASN A N 1
ATOM 676 C CA . ASN A 1 87 ? 7.387 8.348 19.494 1.00 70.88 87 ASN A CA 1
ATOM 677 C C . ASN A 1 87 ? 7.365 7.068 20.352 1.00 70.88 87 ASN A C 1
ATOM 679 O O . ASN A 1 87 ? 7.446 5.971 19.817 1.00 70.88 87 ASN A O 1
ATOM 683 N N . ALA A 1 88 ? 7.258 7.187 21.676 1.00 80.00 88 ALA A N 1
ATOM 684 C CA . ALA A 1 88 ? 7.161 6.049 22.587 1.00 80.00 88 ALA A CA 1
ATOM 685 C C . ALA A 1 88 ? 5.706 5.670 22.927 1.00 80.00 88 ALA A C 1
ATOM 687 O O . ALA A 1 88 ? 5.484 4.749 23.718 1.00 80.00 88 ALA A O 1
ATOM 688 N N . LEU A 1 89 ? 4.717 6.392 22.387 1.00 85.25 89 LEU A N 1
ATOM 689 C CA . LEU A 1 89 ? 3.296 6.197 22.696 1.00 85.25 89 LEU A CA 1
ATOM 690 C C . LEU A 1 89 ? 2.558 5.304 21.708 1.00 85.25 89 LEU A C 1
ATOM 692 O O . LEU A 1 89 ? 1.514 4.770 22.070 1.00 85.25 89 LEU A O 1
ATOM 696 N N . GLU A 1 90 ? 3.094 5.106 20.508 1.00 86.00 90 GLU A N 1
ATOM 697 C CA . GLU A 1 90 ? 2.409 4.357 19.455 1.00 86.00 90 GLU A CA 1
ATOM 698 C C . GLU A 1 90 ? 2.146 2.909 19.863 1.00 86.00 90 GLU A C 1
ATOM 700 O O . GLU A 1 90 ? 0.997 2.481 19.883 1.00 86.00 90 GLU A O 1
ATOM 705 N N . ILE A 1 91 ? 3.170 2.185 20.319 1.00 88.06 91 ILE A N 1
ATOM 706 C CA . ILE A 1 91 ? 3.012 0.793 20.766 1.00 88.06 91 ILE A CA 1
ATOM 707 C C . ILE A 1 91 ? 2.002 0.685 21.924 1.00 88.06 91 ILE A C 1
ATOM 709 O O . ILE A 1 91 ? 1.068 -0.109 21.810 1.00 88.06 91 ILE A O 1
ATOM 713 N N . PRO A 1 92 ? 2.104 1.466 23.024 1.00 89.69 92 PRO A N 1
ATOM 714 C CA . PRO A 1 92 ? 1.063 1.483 24.050 1.00 89.69 92 PRO A CA 1
ATOM 715 C C . PRO A 1 92 ? -0.343 1.764 23.508 1.00 89.69 92 PRO A C 1
ATOM 717 O O . PRO A 1 92 ? -1.279 1.072 23.903 1.00 89.69 92 PRO A O 1
ATOM 720 N N . ALA A 1 93 ? -0.492 2.737 22.605 1.00 90.12 93 ALA A N 1
ATOM 721 C CA . ALA A 1 93 ? -1.780 3.104 22.027 1.00 90.12 93 ALA A CA 1
ATOM 722 C C . ALA A 1 93 ? -2.373 1.965 21.184 1.00 90.12 93 ALA A C 1
ATOM 724 O O . ALA A 1 93 ? -3.543 1.627 21.361 1.00 90.12 93 ALA A O 1
ATOM 725 N N . VAL A 1 94 ? -1.558 1.328 20.335 1.00 91.81 94 VAL A N 1
ATOM 726 C CA . VAL A 1 94 ? -1.939 0.141 19.556 1.00 91.81 94 VAL A CA 1
ATOM 727 C C . VAL A 1 94 ? -2.399 -0.976 20.488 1.00 91.81 94 VAL A C 1
ATOM 729 O O . VAL A 1 94 ? -3.492 -1.509 20.323 1.00 91.81 94 VAL A O 1
ATOM 732 N N . MET A 1 95 ? -1.605 -1.313 21.505 1.00 92.38 95 MET A N 1
ATOM 733 C CA . MET A 1 95 ? -1.912 -2.439 22.388 1.00 92.38 95 MET A CA 1
ATOM 734 C C . MET A 1 95 ? -3.155 -2.200 23.250 1.00 92.38 95 MET A C 1
ATOM 736 O O . MET A 1 95 ? -3.919 -3.138 23.477 1.00 92.38 95 MET A O 1
ATOM 740 N N . GLN A 1 96 ? -3.384 -0.968 23.720 1.00 93.50 96 GLN A N 1
ATOM 741 C CA . GLN A 1 96 ? -4.618 -0.612 24.429 1.00 93.50 96 GLN A CA 1
ATOM 742 C C . GLN A 1 96 ? -5.836 -0.707 23.507 1.00 93.50 96 GLN A C 1
ATOM 744 O O . GLN A 1 96 ? -6.857 -1.272 23.898 1.00 93.50 96 GLN A O 1
ATOM 749 N N . LEU A 1 97 ? -5.714 -0.214 22.271 1.00 94.56 97 LEU A N 1
ATOM 750 C CA . LEU A 1 97 ? -6.786 -0.276 21.285 1.00 94.56 97 LEU A CA 1
ATOM 751 C C . LEU A 1 97 ? -7.141 -1.725 20.926 1.00 94.56 97 LEU A C 1
ATOM 753 O O . LEU A 1 97 ? -8.310 -2.097 20.998 1.00 94.56 97 LEU A O 1
ATOM 757 N N . LEU A 1 98 ? -6.150 -2.564 20.611 1.00 95.12 98 LEU A N 1
ATOM 758 C CA . LEU A 1 98 ? -6.372 -3.970 20.262 1.00 95.12 98 LEU A CA 1
ATOM 759 C C . LEU A 1 98 ? -7.016 -4.756 21.411 1.00 95.12 98 LEU A C 1
ATOM 761 O O . LEU A 1 98 ? -7.979 -5.482 21.179 1.00 95.12 98 LEU A O 1
ATOM 765 N N . ARG A 1 99 ? -6.546 -4.574 22.653 1.00 95.38 99 ARG A N 1
ATOM 766 C CA . ARG A 1 99 ? -7.150 -5.226 23.828 1.00 95.38 99 ARG A CA 1
ATOM 767 C C . ARG A 1 99 ? -8.606 -4.817 24.019 1.00 95.38 99 ARG A C 1
ATOM 769 O O . ARG A 1 99 ? -9.450 -5.691 24.167 1.00 95.38 99 ARG A O 1
ATOM 776 N N . GLY A 1 100 ? -8.912 -3.522 23.921 1.00 95.19 100 GLY A N 1
ATOM 777 C CA . GLY A 1 100 ? -10.291 -3.040 24.028 1.00 95.19 100 GLY A CA 1
ATOM 778 C C . GLY A 1 100 ? -11.208 -3.598 22.933 1.00 95.19 100 GLY A C 1
ATOM 779 O O . GLY A 1 100 ? -12.377 -3.876 23.186 1.00 95.19 100 GLY A O 1
ATOM 780 N N . LEU A 1 101 ? -10.692 -3.817 21.719 1.00 95.56 101 LEU A N 1
ATOM 781 C CA . LEU A 1 101 ? -11.446 -4.477 20.647 1.00 95.56 101 LEU A CA 1
ATOM 782 C C . LEU A 1 101 ? -11.693 -5.964 20.950 1.00 95.56 101 LEU A C 1
ATOM 784 O O . LEU A 1 101 ? -12.805 -6.451 20.750 1.00 95.56 101 LEU A O 1
ATOM 788 N N . MET A 1 102 ? -10.690 -6.672 21.471 1.00 95.00 102 MET A N 1
ATOM 789 C CA . MET A 1 102 ? -10.818 -8.080 21.869 1.00 95.00 102 MET A CA 1
ATOM 790 C C . MET A 1 102 ? -11.781 -8.267 23.049 1.00 95.00 102 MET A C 1
ATOM 792 O O . MET A 1 102 ? -12.572 -9.206 23.046 1.00 95.00 102 MET A O 1
ATOM 796 N N . GLU A 1 103 ? -11.779 -7.351 24.021 1.00 95.62 103 GLU A N 1
ATOM 797 C CA . GLU A 1 103 ? -12.744 -7.319 25.133 1.00 95.62 103 GLU A CA 1
ATOM 798 C C . GLU A 1 103 ? -14.188 -7.142 24.642 1.00 95.62 103 GLU A C 1
ATOM 800 O O . GLU A 1 103 ? -15.116 -7.699 25.224 1.00 95.62 103 GLU A O 1
ATOM 805 N N . LYS A 1 104 ? -14.381 -6.431 23.522 1.00 94.06 104 LYS A N 1
ATOM 806 C CA . LYS A 1 104 ? -15.673 -6.322 22.824 1.00 94.06 104 LYS A CA 1
ATOM 807 C C . LYS A 1 104 ? -16.022 -7.556 21.973 1.00 94.06 104 LYS A C 1
ATOM 809 O O . LYS A 1 104 ? -17.024 -7.541 21.266 1.00 94.06 104 LYS A O 1
ATOM 814 N N . GLY A 1 105 ? -15.223 -8.623 22.034 1.00 93.50 105 GLY A N 1
ATOM 815 C CA . GLY A 1 105 ? -15.490 -9.908 21.385 1.00 93.50 105 GLY A CA 1
ATOM 816 C C . GLY A 1 105 ? -14.860 -10.093 20.002 1.00 93.50 105 GLY A C 1
ATOM 817 O O . GLY A 1 105 ? -15.056 -11.147 19.394 1.00 93.50 105 GLY A O 1
ATOM 818 N N . LEU A 1 106 ? -14.096 -9.119 19.487 1.00 94.44 106 LEU A N 1
ATOM 819 C CA . LEU A 1 106 ? -13.417 -9.268 18.195 1.00 94.44 106 LEU A CA 1
ATOM 820 C C . LEU A 1 106 ? -12.275 -10.281 18.279 1.00 94.44 106 LEU A C 1
ATOM 822 O O . LEU A 1 106 ? -11.328 -10.127 19.050 1.00 94.44 106 LEU A O 1
ATOM 826 N N . LYS A 1 107 ? -12.321 -11.287 17.405 1.00 94.56 107 LYS A N 1
ATOM 827 C CA . LYS A 1 107 ? -11.232 -12.248 17.214 1.00 94.56 107 LYS A CA 1
ATOM 828 C C . LYS A 1 107 ? -10.242 -11.692 16.198 1.00 94.56 107 LYS A C 1
ATOM 830 O O . LYS A 1 107 ? -10.395 -11.916 15.005 1.00 94.56 107 LYS A O 1
ATOM 835 N N . ILE A 1 108 ? -9.253 -10.931 16.650 1.00 95.31 108 ILE A N 1
ATOM 836 C CA . ILE A 1 108 ? -8.210 -10.386 15.771 1.00 95.31 108 ILE A CA 1
ATOM 837 C C . ILE A 1 108 ? -7.182 -11.485 15.515 1.00 95.31 108 ILE A C 1
ATOM 839 O O . ILE A 1 108 ? -6.535 -11.928 16.458 1.00 95.31 108 ILE A O 1
ATOM 843 N N . TRP A 1 109 ? -7.032 -11.929 14.266 1.00 94.94 109 TRP A N 1
ATOM 844 C CA . TRP A 1 109 ? -6.024 -12.944 13.926 1.00 94.94 109 TRP A CA 1
ATOM 845 C C . TRP A 1 109 ? -4.764 -12.335 13.325 1.00 94.94 109 TRP A C 1
ATOM 847 O O . TRP A 1 109 ? -3.683 -12.872 13.538 1.00 94.94 109 TRP A O 1
ATOM 857 N N . CYS A 1 110 ? -4.883 -11.215 12.603 1.00 94.88 110 CYS A N 1
ATOM 858 C CA . CYS A 1 110 ? -3.741 -10.568 11.973 1.00 94.88 110 CYS A CA 1
ATOM 859 C C . CYS A 1 110 ? -3.804 -9.041 12.062 1.00 94.88 110 CYS A C 1
ATOM 861 O O . CYS A 1 110 ? -4.861 -8.440 11.869 1.00 94.88 110 CYS A O 1
ATOM 863 N N . VAL A 1 111 ? -2.650 -8.411 12.287 1.00 94.62 111 VAL A N 1
ATOM 864 C CA . VAL A 1 111 ? -2.461 -6.959 12.207 1.00 94.62 111 VAL A CA 1
ATOM 865 C C . VAL A 1 111 ? -1.530 -6.590 11.049 1.00 94.62 111 VAL A C 1
ATOM 867 O O . VAL A 1 111 ? -0.439 -7.138 10.909 1.00 94.62 111 VAL A O 1
ATOM 870 N N . VAL A 1 112 ? -1.945 -5.623 10.232 1.00 94.12 112 VAL A N 1
ATOM 871 C CA . VAL A 1 112 ? -1.143 -5.035 9.151 1.00 94.12 112 VAL A CA 1
ATOM 872 C C . VAL A 1 112 ? -0.637 -3.668 9.599 1.00 94.12 112 VAL A C 1
ATOM 874 O O . VAL A 1 112 ? -1.449 -2.793 9.895 1.00 94.12 112 VAL A O 1
ATOM 877 N N . SER A 1 113 ? 0.682 -3.487 9.645 1.00 91.56 113 SER A N 1
ATOM 878 C CA . SER A 1 113 ? 1.342 -2.249 10.094 1.00 91.56 113 SER A CA 1
ATOM 879 C C . SER A 1 113 ? 2.707 -2.083 9.408 1.00 91.56 113 SER A C 1
ATOM 881 O O . SER A 1 113 ? 3.224 -3.017 8.793 1.00 91.56 113 SER A O 1
ATOM 883 N N . ASP A 1 114 ? 3.294 -0.893 9.457 1.00 84.81 114 ASP A N 1
ATOM 884 C CA . ASP A 1 114 ? 4.626 -0.603 8.926 1.00 84.81 114 ASP A CA 1
ATOM 885 C C . ASP A 1 114 ? 5.757 -1.028 9.893 1.00 84.81 114 ASP A C 1
ATOM 887 O O . ASP A 1 114 ? 6.764 -1.591 9.442 1.00 84.81 114 ASP A O 1
ATOM 891 N N . ASP A 1 115 ? 5.579 -0.859 11.211 1.00 76.56 115 ASP A N 1
ATOM 892 C CA . ASP A 1 115 ? 6.571 -1.202 12.245 1.00 76.56 115 ASP A CA 1
ATOM 893 C C . ASP A 1 115 ? 6.292 -2.530 12.972 1.00 76.56 115 ASP A C 1
ATOM 895 O O . ASP A 1 115 ? 6.096 -2.630 14.189 1.00 76.56 115 ASP A O 1
ATOM 899 N N . CYS A 1 116 ? 6.360 -3.625 12.218 1.00 69.31 116 CYS A N 1
ATOM 900 C CA . CYS A 1 116 ? 6.275 -4.955 12.816 1.00 69.31 116 CYS A CA 1
ATOM 901 C C . CYS A 1 116 ? 7.483 -5.332 13.690 1.00 69.31 116 CYS A C 1
ATOM 903 O O . CYS A 1 116 ? 7.407 -6.326 14.409 1.00 69.31 116 CYS A O 1
ATOM 905 N N . ALA A 1 117 ? 8.611 -4.614 13.618 1.00 75.56 117 ALA A N 1
ATOM 906 C CA . ALA A 1 117 ? 9.784 -4.960 14.422 1.00 75.56 117 ALA A CA 1
ATOM 907 C C . ALA A 1 117 ? 9.539 -4.629 15.897 1.00 75.56 117 ALA A C 1
ATOM 909 O O . ALA A 1 117 ? 9.845 -5.445 16.769 1.00 75.56 117 ALA A O 1
ATOM 910 N N . ALA A 1 118 ? 8.936 -3.469 16.165 1.00 82.44 118 ALA A N 1
ATOM 911 C CA . ALA A 1 118 ? 8.604 -3.059 17.519 1.00 82.44 118 ALA A CA 1
ATOM 912 C C . ALA A 1 118 ? 7.289 -3.686 18.024 1.00 82.44 118 ALA A C 1
ATOM 914 O O . ALA A 1 118 ? 7.196 -4.062 19.195 1.00 82.44 118 ALA A O 1
ATOM 915 N N . LEU A 1 119 ? 6.292 -3.868 17.145 1.00 86.75 119 LEU A N 1
ATOM 916 C CA . LEU A 1 119 ? 4.999 -4.469 17.507 1.00 86.75 119 LEU A CA 1
ATOM 917 C C . LEU A 1 119 ? 5.027 -6.002 17.600 1.00 86.75 119 LEU A C 1
ATOM 919 O O . LEU A 1 119 ? 4.302 -6.578 18.411 1.00 86.75 119 LEU A O 1
ATOM 923 N N . GLY A 1 120 ? 5.867 -6.677 16.811 1.00 88.25 120 GLY A N 1
ATOM 924 C CA . GLY A 1 120 ? 5.876 -8.138 16.671 1.00 88.25 120 GLY A CA 1
ATOM 925 C C . GLY A 1 120 ? 5.936 -8.916 17.994 1.00 88.25 120 GLY A C 1
ATOM 926 O O . GLY A 1 120 ? 5.120 -9.819 18.188 1.00 88.25 120 GLY A O 1
ATOM 927 N N . PRO A 1 121 ? 6.828 -8.580 18.949 1.00 90.75 121 PRO A N 1
ATOM 928 C CA . PRO A 1 121 ? 6.865 -9.253 20.250 1.00 90.75 121 PRO A CA 1
ATOM 929 C C . PRO A 1 121 ? 5.557 -9.130 21.048 1.00 90.75 121 PRO A C 1
ATOM 931 O O . PRO A 1 121 ? 5.135 -10.092 21.687 1.00 90.75 121 PRO A O 1
ATOM 934 N N . GLN A 1 122 ? 4.900 -7.968 20.990 1.00 91.81 122 GLN A N 1
ATOM 935 C CA . GLN A 1 122 ? 3.648 -7.702 21.705 1.00 91.81 122 GLN A CA 1
ATOM 936 C C . GLN A 1 122 ? 2.459 -8.423 21.054 1.00 91.81 122 GLN A C 1
ATOM 938 O O . GLN A 1 122 ? 1.634 -9.004 21.755 1.00 91.81 122 GLN A O 1
ATOM 943 N N . LEU A 1 123 ? 2.396 -8.437 19.719 1.00 93.56 123 LEU A N 1
ATOM 944 C CA . LEU A 1 123 ? 1.366 -9.161 18.967 1.00 93.56 123 LEU A CA 1
ATOM 945 C C . LEU A 1 123 ? 1.492 -10.674 19.163 1.00 93.56 123 LEU A C 1
ATOM 947 O O . LEU A 1 123 ? 0.498 -11.346 19.430 1.00 93.56 123 LEU A O 1
ATOM 951 N N . ARG A 1 124 ? 2.724 -11.199 19.166 1.00 93.56 124 ARG A N 1
ATOM 952 C CA . ARG A 1 124 ? 3.001 -12.608 19.479 1.00 93.56 124 ARG A CA 1
ATOM 953 C C . ARG A 1 124 ? 2.492 -13.000 20.868 1.00 93.56 124 ARG A C 1
ATOM 955 O O . ARG A 1 124 ? 1.940 -14.085 21.018 1.00 93.56 124 ARG A O 1
ATOM 962 N N . ALA A 1 125 ? 2.643 -12.128 21.867 1.00 93.19 125 ALA A N 1
ATOM 963 C CA . ALA A 1 125 ? 2.124 -12.371 23.215 1.00 93.19 125 ALA A CA 1
ATOM 964 C C . ALA A 1 125 ? 0.585 -12.451 23.262 1.00 93.19 125 ALA A C 1
ATOM 966 O O . ALA A 1 125 ? 0.039 -13.095 24.152 1.00 93.19 125 ALA A O 1
ATOM 967 N N . LEU A 1 126 ? -0.105 -11.836 22.295 1.00 93.75 126 LEU A N 1
ATOM 968 C CA . LEU A 1 126 ? -1.554 -11.943 22.104 1.00 93.75 126 LEU A CA 1
ATOM 969 C C . LEU A 1 126 ? -1.965 -13.050 21.120 1.00 93.75 126 LEU A C 1
ATOM 971 O O . LEU A 1 126 ? -3.149 -13.165 20.823 1.00 93.75 126 LEU A O 1
ATOM 975 N N . GLN A 1 127 ? -1.018 -13.851 20.614 1.00 94.38 127 GLN A N 1
ATOM 976 C CA . GLN A 1 127 ? -1.250 -14.847 19.556 1.00 94.38 127 GLN A CA 1
ATOM 977 C C . GLN A 1 127 ? -1.836 -14.239 18.267 1.00 94.38 127 GLN A C 1
ATOM 979 O O . GLN A 1 127 ? -2.588 -14.889 17.548 1.00 94.38 127 GLN A O 1
ATOM 984 N N . ILE A 1 128 ? -1.477 -12.987 17.975 1.00 94.81 128 ILE A N 1
ATOM 985 C CA . ILE A 1 128 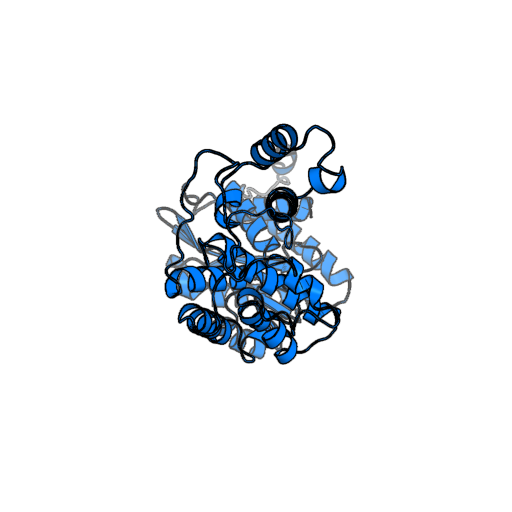? -1.881 -12.266 16.767 1.00 94.81 128 ILE A CA 1
ATOM 986 C C . ILE A 1 128 ? -0.741 -12.348 15.751 1.00 94.81 128 ILE A C 1
ATOM 988 O O . ILE A 1 128 ? 0.403 -11.998 16.057 1.00 94.81 128 ILE A O 1
ATOM 992 N N . GLU A 1 129 ? -1.048 -12.792 14.536 1.00 92.88 129 GLU A N 1
ATOM 993 C CA . GLU A 1 129 ? -0.121 -12.718 13.411 1.00 92.88 129 GLU A CA 1
ATOM 994 C C . GLU A 1 129 ? 0.065 -11.274 12.944 1.00 92.88 129 GLU A C 1
ATOM 996 O O . GLU A 1 129 ? -0.757 -10.393 13.196 1.00 92.88 129 GLU A O 1
ATOM 1001 N N . TRP A 1 130 ? 1.139 -11.000 12.214 1.00 92.06 130 TRP A N 1
ATOM 1002 C CA . TRP A 1 130 ? 1.337 -9.675 11.644 1.00 92.06 130 TRP A CA 1
ATOM 1003 C C . TRP A 1 130 ? 1.932 -9.730 10.251 1.00 92.06 130 TRP A C 1
ATOM 1005 O O . TRP A 1 130 ? 2.722 -10.611 9.914 1.00 92.06 130 TRP A O 1
ATOM 1015 N N . GLN A 1 131 ? 1.561 -8.739 9.456 1.00 91.44 131 GLN A N 1
ATOM 1016 C CA . GLN A 1 131 ? 2.025 -8.546 8.091 1.00 91.44 131 GLN A CA 1
ATOM 1017 C C . GLN A 1 131 ? 2.505 -7.106 7.936 1.00 91.44 131 GLN A C 1
ATOM 1019 O O . GLN A 1 131 ? 1.966 -6.188 8.560 1.00 91.44 131 GLN A O 1
ATOM 1024 N N . LYS A 1 132 ? 3.529 -6.907 7.108 1.00 91.50 132 LYS A N 1
ATOM 1025 C CA . LYS A 1 132 ? 4.052 -5.573 6.828 1.00 91.50 132 LYS A CA 1
ATOM 1026 C C . LYS A 1 132 ? 3.277 -4.915 5.701 1.00 91.50 132 LYS A C 1
ATOM 1028 O O . LYS A 1 132 ? 2.893 -5.552 4.722 1.00 91.50 132 LYS A O 1
ATOM 1033 N N . ASP A 1 133 ? 3.105 -3.607 5.817 1.00 91.12 133 ASP A N 1
ATOM 1034 C CA . ASP A 1 133 ? 2.475 -2.815 4.773 1.00 91.12 133 ASP A CA 1
ATOM 1035 C C . ASP A 1 133 ? 3.347 -2.708 3.506 1.00 91.12 133 ASP A C 1
ATOM 1037 O O . ASP A 1 133 ? 4.435 -2.116 3.498 1.00 91.12 133 ASP A O 1
ATOM 1041 N N . CYS A 1 134 ? 2.827 -3.228 2.391 1.00 91.81 134 CYS A N 1
ATOM 1042 C CA . CYS A 1 134 ? 3.461 -3.108 1.081 1.00 91.81 134 CYS A CA 1
ATOM 1043 C C . CYS A 1 134 ? 3.629 -1.645 0.640 1.00 91.81 134 CYS A C 1
ATOM 1045 O O . CYS A 1 134 ? 4.594 -1.322 -0.057 1.00 91.81 134 CYS A O 1
ATOM 1047 N N . HIS A 1 135 ? 2.716 -0.748 1.025 1.00 86.81 135 HIS A N 1
ATOM 1048 C CA . HIS A 1 135 ? 2.755 0.645 0.591 1.00 86.81 135 HIS A CA 1
ATOM 1049 C C . HIS A 1 135 ? 3.961 1.394 1.189 1.00 86.81 135 HIS A C 1
ATOM 1051 O O . HIS A 1 135 ? 4.751 1.994 0.448 1.00 86.81 135 HIS A O 1
ATOM 1057 N N . HIS A 1 136 ? 4.186 1.276 2.498 1.00 87.88 136 HIS A N 1
ATOM 1058 C CA . HIS A 1 136 ? 5.382 1.774 3.176 1.00 87.88 136 HIS A CA 1
ATOM 1059 C C . HIS A 1 136 ? 6.659 1.115 2.646 1.00 87.88 136 HIS A C 1
ATOM 1061 O O . HIS A 1 136 ? 7.671 1.797 2.444 1.00 87.88 136 HIS A O 1
ATOM 1067 N N . LYS A 1 137 ? 6.623 -0.184 2.323 1.00 91.31 137 LYS A N 1
ATOM 1068 C CA . LYS A 1 137 ? 7.797 -0.871 1.773 1.00 91.31 137 LYS A CA 1
ATOM 1069 C C . LYS A 1 137 ? 8.287 -0.257 0.464 1.00 91.31 137 LYS A C 1
ATOM 1071 O O . LYS A 1 137 ? 9.489 -0.045 0.296 1.00 91.31 137 LYS A O 1
ATOM 1076 N N . ILE A 1 138 ? 7.380 0.105 -0.434 1.00 91.25 138 ILE A N 1
ATOM 1077 C CA . ILE A 1 138 ? 7.735 0.771 -1.694 1.00 91.25 138 ILE A CA 1
ATOM 1078 C C . ILE A 1 138 ? 8.375 2.133 -1.446 1.00 91.25 138 ILE A C 1
ATOM 1080 O O . ILE A 1 138 ? 9.376 2.457 -2.088 1.00 91.25 138 ILE A O 1
ATOM 1084 N N . LYS A 1 139 ? 7.819 2.928 -0.518 1.00 88.62 139 LYS A N 1
ATOM 1085 C CA . LYS A 1 139 ? 8.392 4.228 -0.131 1.00 88.62 139 LYS A CA 1
ATOM 1086 C C . LYS A 1 139 ? 9.842 4.047 0.341 1.00 88.62 139 LYS A C 1
ATOM 1088 O O . LYS A 1 139 ? 10.727 4.780 -0.098 1.00 88.62 139 LYS A O 1
ATOM 1093 N N . ILE A 1 140 ? 10.098 3.026 1.163 1.00 90.06 140 ILE A N 1
ATOM 1094 C CA . ILE A 1 140 ? 11.437 2.692 1.673 1.00 90.06 140 ILE A CA 1
ATOM 1095 C C . ILE A 1 140 ? 12.380 2.256 0.545 1.00 90.06 140 ILE A C 1
ATOM 1097 O O . ILE A 1 140 ? 13.504 2.755 0.470 1.00 90.06 140 ILE A O 1
ATOM 1101 N N . ILE A 1 141 ? 11.944 1.358 -0.346 1.00 90.50 141 ILE A N 1
ATOM 1102 C CA . ILE A 1 141 ? 12.763 0.902 -1.480 1.00 90.50 141 ILE A CA 1
ATOM 1103 C C . ILE A 1 141 ? 13.161 2.098 -2.350 1.00 90.50 141 ILE A C 1
ATOM 1105 O O . ILE A 1 141 ? 14.347 2.286 -2.611 1.00 90.50 141 ILE A O 1
ATOM 1109 N N . ARG A 1 142 ? 12.199 2.954 -2.718 1.00 89.44 142 ARG A N 1
ATOM 1110 C CA . ARG A 1 142 ? 12.449 4.173 -3.503 1.00 89.44 142 ARG A CA 1
ATOM 1111 C C . ARG A 1 142 ? 13.472 5.079 -2.833 1.00 89.44 142 ARG A C 1
ATOM 1113 O O . ARG A 1 142 ? 14.466 5.426 -3.458 1.00 89.44 142 ARG A O 1
ATOM 1120 N N . LYS A 1 143 ? 13.290 5.378 -1.544 1.00 89.38 143 LYS A N 1
ATOM 1121 C CA . LYS A 1 143 ? 14.230 6.196 -0.766 1.00 89.38 143 LYS A CA 1
ATOM 1122 C C . LYS A 1 143 ? 15.651 5.623 -0.791 1.00 89.38 143 LYS A C 1
ATOM 1124 O O . LYS A 1 143 ? 16.617 6.369 -0.933 1.00 89.38 143 LYS A O 1
ATOM 1129 N N . HIS A 1 144 ? 15.795 4.303 -0.666 1.00 88.94 144 HIS A N 1
ATOM 1130 C CA . HIS A 1 144 ? 17.109 3.665 -0.718 1.00 88.94 144 HIS A CA 1
ATOM 1131 C C . HIS A 1 144 ? 17.731 3.707 -2.111 1.00 88.94 144 HIS A C 1
ATOM 1133 O O . HIS A 1 144 ? 18.926 3.983 -2.210 1.00 88.94 144 HIS A O 1
ATOM 1139 N N . PHE A 1 145 ? 16.934 3.503 -3.162 1.00 87.88 145 PHE A N 1
ATOM 1140 C CA . PHE A 1 145 ? 17.380 3.692 -4.542 1.00 87.88 145 PHE A CA 1
ATOM 1141 C C . PHE A 1 145 ? 17.920 5.111 -4.745 1.00 87.88 145 PHE A C 1
ATOM 1143 O O . PHE A 1 145 ? 19.068 5.265 -5.147 1.00 87.88 145 PHE A O 1
ATOM 1150 N N . GLN A 1 146 ? 17.158 6.132 -4.350 1.00 84.88 146 GLN A N 1
ATOM 1151 C CA . GLN A 1 146 ? 17.575 7.536 -4.432 1.00 84.88 146 GLN A CA 1
ATOM 1152 C C . GLN A 1 146 ? 18.888 7.793 -3.682 1.00 84.88 146 GLN A C 1
ATOM 1154 O O . GLN A 1 146 ? 19.823 8.370 -4.232 1.00 84.88 146 GLN A O 1
ATOM 1159 N N . SER A 1 147 ? 18.990 7.313 -2.437 1.00 84.75 147 SER A N 1
ATOM 1160 C CA . SER A 1 147 ? 20.168 7.565 -1.600 1.00 84.75 147 SER A CA 1
ATOM 1161 C C . SER A 1 147 ? 21.438 6.862 -2.080 1.00 84.75 147 SER A C 1
ATOM 1163 O O . SER A 1 147 ? 22.526 7.402 -1.906 1.00 84.75 147 SER A O 1
ATOM 1165 N N . MET A 1 148 ? 21.324 5.647 -2.633 1.00 83.25 148 MET A N 1
ATOM 1166 C CA . MET A 1 148 ? 22.493 4.810 -2.922 1.00 83.25 148 MET A CA 1
ATOM 1167 C C . MET A 1 148 ? 22.941 4.887 -4.378 1.00 83.25 148 MET A C 1
ATOM 1169 O O . MET A 1 148 ? 24.098 4.587 -4.653 1.00 83.25 148 MET A O 1
ATOM 1173 N N . LEU A 1 149 ? 22.054 5.266 -5.302 1.00 78.12 149 LEU A N 1
ATOM 1174 C CA . LEU A 1 149 ? 22.338 5.197 -6.738 1.00 78.12 149 LEU A CA 1
ATOM 1175 C C . LEU A 1 149 ? 22.657 6.551 -7.378 1.00 78.12 149 LEU A C 1
ATOM 1177 O O . LEU A 1 149 ? 22.858 6.570 -8.585 1.00 78.12 149 LEU A O 1
ATOM 1181 N N . GLN A 1 150 ? 22.731 7.651 -6.606 1.00 72.75 150 GLN A N 1
ATOM 1182 C CA . GLN A 1 150 ? 22.940 9.020 -7.123 1.00 72.75 150 GLN A CA 1
ATOM 1183 C C . GLN A 1 150 ? 22.183 9.232 -8.444 1.00 72.75 150 GLN A C 1
ATOM 1185 O O . GLN A 1 150 ? 22.782 9.514 -9.483 1.00 72.75 150 GLN A O 1
ATOM 1190 N N . LEU A 1 151 ? 20.872 8.962 -8.408 1.00 77.31 151 LEU A N 1
ATOM 1191 C CA . LEU A 1 151 ? 20.054 8.855 -9.612 1.00 77.31 151 LEU A CA 1
ATOM 1192 C C . LEU A 1 151 ? 20.204 10.117 -10.459 1.00 77.31 151 LEU A C 1
ATOM 1194 O O . LEU A 1 151 ? 20.112 11.235 -9.951 1.00 77.31 151 LEU A O 1
ATOM 1198 N N . LYS A 1 152 ? 20.440 9.930 -11.758 1.00 70.06 152 LYS A N 1
ATOM 1199 C CA . LYS A 1 152 ? 20.561 11.059 -12.674 1.00 70.06 152 LYS A CA 1
ATOM 1200 C C . LYS A 1 152 ? 19.190 11.700 -12.855 1.00 70.06 152 LYS A C 1
ATOM 1202 O O . LYS A 1 152 ? 18.181 11.008 -13.026 1.00 70.06 152 LYS A O 1
ATOM 1207 N N . GLU A 1 153 ? 19.162 13.027 -12.878 1.00 69.88 153 GLU A N 1
ATOM 1208 C CA . GLU A 1 153 ? 18.025 13.741 -13.440 1.00 69.88 153 GLU A CA 1
ATOM 1209 C C . GLU A 1 153 ? 18.081 13.623 -14.961 1.00 69.88 153 GLU A C 1
ATOM 1211 O O . GLU A 1 153 ? 19.111 13.880 -15.589 1.00 69.88 153 GLU A O 1
ATOM 1216 N N . ALA A 1 154 ? 16.964 13.223 -15.562 1.00 69.12 154 ALA A N 1
ATOM 1217 C CA . ALA A 1 154 ? 16.855 13.199 -17.009 1.00 69.12 154 ALA A CA 1
ATOM 1218 C C . ALA A 1 154 ? 16.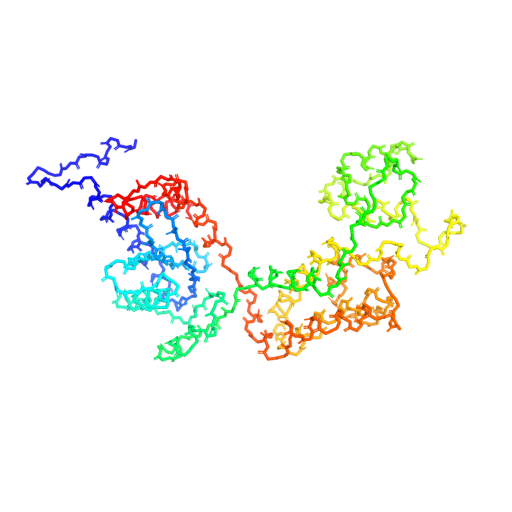990 14.626 -17.551 1.00 69.12 154 ALA A C 1
ATOM 1220 O O . ALA A 1 154 ? 16.289 15.541 -17.104 1.00 69.12 154 ALA A O 1
ATOM 1221 N N . LYS A 1 155 ? 17.875 14.827 -18.531 1.00 71.56 155 LYS A N 1
ATOM 1222 C CA . LYS A 1 155 ? 18.074 16.151 -19.129 1.00 71.56 155 LYS A CA 1
ATOM 1223 C C . LYS A 1 155 ? 16.766 16.644 -19.737 1.00 71.56 155 LYS A C 1
ATOM 1225 O O . LYS A 1 155 ? 16.141 15.950 -20.535 1.00 71.56 155 LYS A O 1
ATOM 1230 N N . LYS A 1 156 ? 16.356 17.859 -19.374 1.00 70.56 156 LYS A N 1
ATOM 1231 C CA . LYS A 1 156 ? 15.185 18.488 -19.978 1.00 70.56 156 LYS A CA 1
ATOM 1232 C C . LYS A 1 156 ? 15.515 18.899 -21.405 1.00 70.56 156 LYS A C 1
ATOM 1234 O O . LYS A 1 156 ? 16.415 19.700 -21.633 1.00 70.56 156 LYS A O 1
ATOM 1239 N N . VAL A 1 157 ? 14.770 18.351 -22.350 1.00 69.00 157 VAL A N 1
ATOM 1240 C CA . VAL A 1 157 ? 14.860 18.690 -23.774 1.00 69.00 157 VAL A CA 1
ATOM 1241 C C . VAL A 1 157 ? 13.571 19.434 -24.162 1.00 69.00 157 VAL A C 1
ATOM 1243 O O . VAL A 1 157 ? 12.575 19.383 -23.433 1.00 69.00 157 VAL A O 1
ATOM 1246 N N . SER A 1 158 ? 13.600 20.205 -25.248 1.00 69.31 158 SER A N 1
ATOM 1247 C CA . SER A 1 158 ? 12.484 21.056 -25.686 1.00 69.31 158 SER A CA 1
ATOM 1248 C C . SER A 1 158 ? 11.664 20.480 -26.849 1.00 69.31 158 SER A C 1
ATOM 1250 O O . SER A 1 158 ? 10.538 20.930 -27.051 1.00 69.31 158 SER A O 1
ATOM 1252 N N . ASN A 1 159 ? 12.185 19.502 -27.603 1.00 69.31 159 ASN A N 1
ATOM 1253 C CA . ASN A 1 159 ? 11.624 19.058 -28.889 1.00 69.31 159 ASN A CA 1
ATOM 1254 C C . ASN A 1 159 ? 11.487 17.530 -29.004 1.00 69.31 159 ASN A C 1
ATOM 1256 O O . ASN A 1 159 ? 12.507 16.839 -29.006 1.00 69.31 159 ASN A O 1
ATOM 1260 N N . LEU A 1 160 ? 10.249 17.003 -29.148 1.00 68.38 160 LEU A N 1
ATOM 1261 C CA . LEU A 1 160 ? 9.931 15.555 -29.114 1.00 68.38 160 LEU A CA 1
ATOM 1262 C C . LEU A 1 160 ? 10.674 14.703 -30.164 1.00 68.38 160 LEU A C 1
ATOM 1264 O O . LEU A 1 160 ? 10.790 13.488 -30.017 1.00 68.38 160 LEU A O 1
ATOM 1268 N N . HIS A 1 161 ? 11.246 15.320 -31.192 1.00 68.56 161 HIS A N 1
ATOM 1269 C CA . HIS A 1 161 ? 11.979 14.611 -32.240 1.00 68.56 161 HIS A CA 1
ATOM 1270 C C . HIS A 1 161 ? 13.465 14.360 -31.922 1.00 68.56 161 HIS A C 1
ATOM 1272 O O . HIS A 1 161 ? 14.105 13.582 -32.626 1.00 68.56 161 HIS A O 1
ATOM 1278 N N . GLU A 1 162 ? 14.017 14.969 -30.868 1.00 65.62 162 GLU A N 1
ATOM 1279 C CA . GLU A 1 162 ? 15.444 14.863 -30.503 1.00 65.62 162 GLU A CA 1
ATOM 1280 C C . GLU A 1 162 ? 15.741 13.789 -29.436 1.00 65.62 162 GLU A C 1
ATOM 1282 O O . GLU A 1 162 ? 16.905 13.520 -29.120 1.00 65.62 162 GLU A O 1
ATOM 1287 N N . TYR A 1 163 ? 14.691 13.159 -28.907 1.00 67.31 163 TYR A N 1
ATOM 1288 C CA . TYR A 1 163 ? 14.728 12.293 -27.728 1.00 67.31 163 TYR A CA 1
ATOM 1289 C C . TYR A 1 163 ? 15.377 10.933 -27.953 1.00 67.31 163 TYR A C 1
ATOM 1291 O O . TYR A 1 163 ? 15.395 10.409 -29.069 1.00 67.31 163 TYR A O 1
ATOM 1299 N N . VAL A 1 164 ? 15.898 10.358 -26.865 1.00 66.81 164 VAL A N 1
ATOM 1300 C CA . VAL A 1 164 ? 16.616 9.072 -26.886 1.00 66.81 164 VAL A CA 1
ATOM 1301 C C . VAL A 1 164 ? 16.393 8.174 -25.666 1.00 66.81 164 VAL A C 1
ATOM 1303 O O . VAL A 1 164 ? 16.858 7.040 -25.703 1.00 66.81 164 VAL A O 1
ATOM 1306 N N . SER A 1 165 ? 15.693 8.633 -24.621 1.00 72.69 165 SER A N 1
ATOM 1307 C CA . SER A 1 165 ? 15.476 7.859 -23.387 1.00 72.69 165 SER A CA 1
ATOM 1308 C C . SER A 1 165 ? 14.033 7.912 -22.880 1.00 72.69 165 SER A C 1
ATOM 1310 O O . SER A 1 165 ? 13.295 8.877 -23.112 1.00 72.69 165 SER A O 1
ATOM 1312 N N . GLU A 1 166 ? 13.646 6.898 -22.105 1.00 75.38 166 GLU A N 1
ATOM 1313 C CA . GLU A 1 166 ? 12.328 6.828 -21.455 1.00 75.38 166 GLU A CA 1
ATOM 1314 C C . GLU A 1 166 ? 12.106 7.958 -20.441 1.00 75.38 166 GLU A C 1
ATOM 1316 O O . GLU A 1 166 ? 11.038 8.579 -20.375 1.00 75.38 166 GLU A O 1
ATOM 1321 N N . ALA A 1 167 ? 13.141 8.264 -19.657 1.00 76.81 167 ALA A N 1
ATOM 1322 C CA . ALA A 1 167 ? 13.067 9.245 -18.582 1.00 76.81 167 ALA A CA 1
ATOM 1323 C C . ALA A 1 167 ? 12.802 10.667 -19.105 1.00 76.81 167 ALA A C 1
ATOM 1325 O O . ALA A 1 167 ? 12.163 11.483 -18.436 1.00 76.81 167 ALA A O 1
ATOM 1326 N N . GLN A 1 168 ? 13.246 10.953 -20.325 1.00 78.69 168 GLN A N 1
ATOM 1327 C CA . GLN A 1 168 ? 12.965 12.206 -20.997 1.00 78.69 168 GLN A CA 1
ATOM 1328 C C . GLN A 1 168 ? 11.516 12.303 -21.509 1.00 78.69 168 GLN A C 1
ATOM 1330 O O . GLN A 1 168 ? 10.869 13.336 -21.319 1.00 78.69 168 GLN A O 1
ATOM 1335 N N . PHE A 1 169 ? 10.961 11.229 -22.085 1.00 78.56 169 PHE A N 1
ATOM 1336 C CA . PHE A 1 169 ? 9.547 11.188 -22.495 1.00 78.56 169 PHE A CA 1
ATOM 1337 C C . PHE A 1 169 ? 8.598 11.409 -21.313 1.00 78.56 169 PHE A C 1
ATOM 1339 O O . PHE A 1 169 ? 7.586 12.107 -21.429 1.00 78.56 169 PHE A O 1
ATOM 1346 N N . MET A 1 170 ? 8.963 10.896 -20.136 1.00 81.31 170 MET A N 1
ATOM 1347 C CA . MET A 1 170 ? 8.204 11.096 -18.902 1.00 81.31 170 MET A CA 1
ATOM 1348 C C . MET A 1 170 ? 8.091 12.565 -18.460 1.00 81.31 170 MET A C 1
ATOM 1350 O O . MET A 1 170 ? 7.233 12.872 -17.628 1.00 81.31 170 MET A O 1
ATOM 1354 N N . GLN A 1 171 ? 8.861 13.496 -19.027 1.00 81.56 171 GLN A N 1
ATOM 1355 C CA . GLN A 1 171 ? 8.736 14.930 -18.736 1.00 81.56 171 GLN A CA 1
ATOM 1356 C C . GLN A 1 171 ? 7.565 15.595 -19.472 1.00 81.56 171 GLN A C 1
ATOM 1358 O O . GLN A 1 171 ? 7.046 16.611 -19.009 1.00 81.56 171 GLN A O 1
ATOM 1363 N N . PHE A 1 172 ? 7.082 15.006 -20.568 1.00 83.38 172 PHE A N 1
ATOM 1364 C CA . PHE A 1 172 ? 5.968 15.562 -21.335 1.00 83.38 172 PHE A CA 1
ATOM 1365 C C . PHE A 1 172 ? 4.614 15.175 -20.792 1.00 83.38 172 PHE A C 1
ATOM 1367 O O . PHE A 1 172 ? 4.414 14.126 -20.183 1.00 83.38 172 PHE A O 1
ATOM 1374 N N . THR A 1 173 ? 3.621 16.004 -21.067 1.00 88.12 173 THR A N 1
ATOM 1375 C CA . THR A 1 173 ? 2.232 15.585 -20.916 1.00 88.12 173 THR A CA 1
ATOM 1376 C C . THR A 1 173 ? 1.888 14.527 -21.965 1.00 88.12 173 THR A C 1
ATOM 1378 O O . THR A 1 173 ? 2.431 14.512 -23.069 1.00 88.12 173 THR A O 1
ATOM 1381 N N . LYS A 1 174 ? 0.936 13.649 -21.635 1.00 90.00 174 LYS A N 1
ATOM 1382 C CA . LYS A 1 174 ? 0.417 12.664 -22.592 1.00 90.00 174 LYS A CA 1
ATOM 1383 C C . LYS A 1 174 ? -0.088 13.332 -23.877 1.00 90.00 174 LYS A C 1
ATOM 1385 O O . LYS A 1 174 ? 0.176 12.833 -24.961 1.00 90.00 174 LYS A O 1
ATOM 1390 N N . LYS A 1 175 ? -0.743 14.490 -23.740 1.00 89.81 175 LYS A N 1
ATOM 1391 C CA . LYS A 1 175 ? -1.252 15.292 -24.857 1.00 89.81 175 LYS A CA 1
ATOM 1392 C C . LYS A 1 175 ? -0.138 15.694 -25.831 1.00 89.81 175 LYS A C 1
ATOM 1394 O O . LYS A 1 175 ? -0.258 15.412 -27.013 1.00 89.81 175 LYS A O 1
ATOM 1399 N N . GLN A 1 176 ? 0.964 16.252 -25.324 1.00 89.31 176 GLN A N 1
ATOM 1400 C CA . GLN A 1 176 ? 2.115 16.637 -26.156 1.00 89.31 176 GLN A CA 1
ATOM 1401 C C . GLN A 1 176 ? 2.707 15.447 -26.924 1.00 89.31 176 GLN A C 1
ATOM 1403 O O . GLN A 1 176 ? 3.092 15.586 -28.080 1.00 89.31 176 GLN A O 1
ATOM 1408 N N . MET A 1 177 ? 2.763 14.267 -26.297 1.00 88.81 177 MET A N 1
ATOM 1409 C CA . MET A 1 177 ? 3.244 13.052 -26.961 1.00 88.81 177 MET A CA 1
ATOM 1410 C C . MET A 1 177 ? 2.291 12.563 -28.061 1.00 88.81 177 MET A C 1
ATOM 1412 O O . MET A 1 177 ? 2.756 12.133 -29.112 1.00 88.81 177 MET A O 1
ATOM 1416 N N . MET A 1 178 ? 0.974 12.644 -27.841 1.00 89.38 178 MET A N 1
ATOM 1417 C CA . MET A 1 178 ? -0.026 12.308 -28.863 1.00 89.38 178 MET A CA 1
ATOM 1418 C C . MET A 1 178 ? 0.074 13.243 -30.073 1.00 89.38 178 MET A C 1
ATOM 1420 O O . MET A 1 178 ? 0.211 12.765 -31.195 1.00 89.38 178 MET A O 1
ATOM 1424 N N . GLU A 1 179 ? 0.094 14.558 -29.836 1.00 88.38 179 GLU A N 1
ATOM 1425 C CA . GLU A 1 179 ? 0.182 15.577 -30.893 1.00 88.38 179 GLU A CA 1
ATOM 1426 C C . GLU A 1 179 ? 1.435 15.391 -31.755 1.00 88.38 179 GLU A C 1
ATOM 1428 O O . GLU A 1 179 ? 1.374 15.452 -32.978 1.00 88.38 179 GLU A O 1
ATOM 1433 N N . ALA A 1 180 ? 2.577 15.106 -31.134 1.00 84.44 180 ALA A N 1
ATOM 1434 C CA . ALA A 1 180 ? 3.822 14.896 -31.860 1.00 84.44 180 ALA A CA 1
ATOM 1435 C C . ALA A 1 180 ? 3.856 13.578 -32.656 1.00 84.44 180 ALA A C 1
ATOM 1437 O O . ALA A 1 180 ? 4.486 13.519 -33.714 1.00 84.44 180 ALA A O 1
ATOM 1438 N N . LEU A 1 181 ? 3.191 12.518 -32.179 1.00 85.56 181 LEU A N 1
ATOM 1439 C CA . LEU A 1 181 ? 3.027 11.284 -32.954 1.00 85.56 181 LEU A CA 1
ATOM 1440 C C . LEU A 1 181 ? 2.157 11.522 -34.190 1.00 85.56 181 LEU A C 1
ATOM 1442 O O . LEU A 1 181 ? 2.535 11.091 -35.278 1.00 85.56 181 LEU A O 1
ATOM 1446 N N . GLU A 1 182 ? 1.041 12.235 -34.034 1.00 87.56 182 GLU A N 1
ATOM 1447 C CA . GLU A 1 182 ? 0.162 12.608 -35.147 1.00 87.56 182 GLU A CA 1
ATOM 1448 C C . GLU A 1 182 ? 0.870 13.523 -36.150 1.00 87.56 182 GLU A C 1
ATOM 1450 O O . GLU A 1 182 ? 0.770 13.307 -37.355 1.00 87.56 182 GLU A O 1
ATOM 1455 N N . GLN A 1 183 ? 1.649 14.502 -35.679 1.00 85.06 183 GLN A N 1
ATOM 1456 C CA . GLN A 1 183 ? 2.451 15.367 -36.551 1.00 85.06 183 GLN A CA 1
ATOM 1457 C C . GLN A 1 183 ? 3.504 14.582 -37.343 1.00 85.06 183 GLN A C 1
ATOM 1459 O O . GLN A 1 183 ? 3.753 14.893 -38.505 1.00 85.06 183 GLN A O 1
ATOM 1464 N N . ARG A 1 184 ? 4.132 13.569 -36.730 1.00 82.12 184 ARG A N 1
ATOM 1465 C CA . ARG A 1 184 ? 5.214 12.800 -37.363 1.00 82.12 184 ARG A CA 1
ATOM 1466 C C . ARG A 1 184 ? 4.718 11.727 -38.324 1.00 82.12 184 ARG A C 1
ATOM 1468 O O . ARG A 1 184 ? 5.343 11.510 -39.358 1.00 82.12 184 ARG A O 1
ATOM 1475 N N . PHE A 1 185 ? 3.666 11.009 -37.947 1.00 84.06 185 PHE A N 1
ATOM 1476 C CA . PHE A 1 185 ? 3.220 9.797 -38.640 1.00 84.06 185 PHE A CA 1
ATOM 1477 C C . PHE A 1 185 ? 1.824 9.926 -39.255 1.00 84.06 185 PHE A C 1
ATOM 1479 O O . PHE A 1 185 ? 1.378 9.007 -39.938 1.00 84.06 185 PHE A O 1
ATOM 1486 N N . GLY A 1 186 ? 1.156 11.061 -39.050 1.00 85.75 186 GLY A N 1
ATOM 1487 C CA . GLY A 1 186 ? -0.206 11.307 -39.498 1.00 85.75 186 GLY A CA 1
ATOM 1488 C C . GLY A 1 186 ? -1.273 10.847 -38.496 1.00 85.75 186 GLY A C 1
ATOM 1489 O O . GLY A 1 186 ? -0.971 10.208 -37.480 1.00 85.75 186 GLY A O 1
ATOM 1490 N N . PRO A 1 187 ? -2.547 11.176 -38.774 1.00 82.69 187 PRO A N 1
ATOM 1491 C CA . PRO A 1 187 ? -3.675 10.717 -37.971 1.00 82.69 187 PRO A CA 1
ATOM 1492 C C . PRO A 1 187 ? -3.791 9.181 -37.997 1.00 82.69 187 PRO A C 1
ATOM 1494 O O . PRO A 1 187 ? -3.352 8.530 -38.943 1.00 82.69 187 PRO A O 1
ATOM 1497 N N . SER A 1 188 ? -4.401 8.601 -36.956 1.00 82.62 188 SER A N 1
ATOM 1498 C CA . SER A 1 188 ? -4.634 7.147 -36.797 1.00 82.62 188 SER A CA 1
ATOM 1499 C C . SER A 1 188 ? -3.403 6.279 -36.497 1.00 82.62 188 SER A C 1
ATOM 1501 O O . SER A 1 188 ? -3.500 5.052 -36.502 1.00 82.62 188 SER A O 1
ATOM 1503 N N . ILE A 1 189 ? -2.256 6.880 -36.164 1.00 86.06 189 ILE A N 1
ATOM 1504 C CA . ILE A 1 189 ? -1.075 6.135 -35.693 1.00 86.06 189 ILE A CA 1
ATOM 1505 C C . ILE A 1 189 ? -1.298 5.464 -34.325 1.00 86.06 189 ILE A C 1
ATOM 1507 O O . ILE A 1 189 ? -0.664 4.451 -34.002 1.00 86.06 189 ILE A O 1
ATOM 1511 N N . LEU A 1 190 ? -2.191 6.028 -33.510 1.00 86.81 190 LEU A N 1
ATOM 1512 C CA . LEU A 1 190 ? -2.597 5.490 -32.218 1.00 86.81 190 LEU A CA 1
ATOM 1513 C C . LEU A 1 190 ? -3.872 4.664 -32.360 1.00 86.81 190 LEU A C 1
ATOM 1515 O O . LEU A 1 190 ? -4.821 5.049 -33.038 1.00 86.81 190 LEU A O 1
ATOM 1519 N N . THR A 1 191 ? -3.904 3.526 -31.677 1.00 88.50 191 THR A N 1
ATOM 1520 C CA . THR A 1 191 ? -5.137 2.761 -31.492 1.00 88.50 191 THR A CA 1
ATOM 1521 C C . THR A 1 191 ? -5.989 3.377 -30.373 1.00 88.50 191 THR A C 1
ATOM 1523 O O . THR A 1 191 ? -5.437 3.952 -29.429 1.00 88.50 191 THR A O 1
ATOM 1526 N N . PRO A 1 192 ? -7.320 3.165 -30.363 1.00 88.00 192 PRO A N 1
ATOM 1527 C CA . PRO A 1 192 ? -8.180 3.624 -29.266 1.00 88.00 192 PRO A CA 1
ATOM 1528 C C . PRO A 1 192 ? -7.765 3.096 -27.882 1.00 88.00 192 PRO A C 1
ATOM 1530 O O . PRO A 1 192 ? -8.053 3.714 -26.858 1.00 88.00 192 PRO A O 1
ATOM 1533 N N . ALA A 1 193 ? -7.096 1.938 -27.831 1.00 88.50 193 ALA A N 1
ATOM 1534 C CA . ALA A 1 193 ? -6.545 1.385 -26.598 1.00 88.50 193 ALA A CA 1
ATOM 1535 C C . ALA A 1 193 ? -5.332 2.193 -26.109 1.00 88.50 193 ALA A C 1
ATOM 1537 O O . ALA A 1 193 ? -5.277 2.562 -24.936 1.00 88.50 193 ALA A O 1
ATOM 1538 N N . GLU A 1 194 ? -4.398 2.523 -27.007 1.00 87.56 194 GLU A N 1
ATOM 1539 C CA . GLU A 1 194 ? -3.217 3.345 -26.706 1.00 87.56 194 GLU A CA 1
ATOM 1540 C C . GLU A 1 194 ? -3.614 4.762 -26.267 1.00 87.56 194 GLU A C 1
ATOM 1542 O O . GLU A 1 194 ? -3.099 5.284 -25.277 1.00 87.56 194 GLU A O 1
ATOM 1547 N N . GLU A 1 195 ? -4.624 5.352 -26.907 1.00 87.25 195 GLU A N 1
ATOM 1548 C CA . GLU A 1 195 ? -5.178 6.653 -26.515 1.00 87.25 195 GLU A CA 1
ATOM 1549 C C . GLU A 1 195 ? -5.785 6.662 -25.109 1.00 87.25 195 GLU A C 1
ATOM 1551 O O . GLU A 1 195 ? -5.879 7.720 -24.487 1.00 87.25 195 GLU A O 1
ATOM 1556 N N . ARG A 1 196 ? -6.167 5.508 -24.555 1.00 89.38 196 ARG A N 1
ATOM 1557 C CA . ARG A 1 196 ? -6.730 5.385 -23.198 1.00 89.38 196 ARG A CA 1
ATOM 1558 C C . ARG A 1 196 ? -5.694 5.003 -22.141 1.00 89.38 196 ARG A C 1
ATOM 1560 O O . ARG A 1 196 ? -6.005 5.057 -20.953 1.00 89.38 196 ARG A O 1
ATOM 1567 N N . MET A 1 197 ? -4.460 4.686 -22.537 1.00 87.88 197 MET A N 1
ATOM 1568 C CA . MET A 1 197 ? -3.390 4.298 -21.610 1.00 87.88 197 MET A CA 1
ATOM 1569 C C . MET A 1 197 ? -3.060 5.400 -20.600 1.00 87.88 197 MET A C 1
ATOM 1571 O O . MET A 1 197 ? -3.175 6.597 -20.881 1.00 87.88 197 MET A O 1
ATOM 1575 N N . LYS A 1 198 ? -2.596 5.023 -19.409 1.00 85.94 198 LYS A N 1
ATOM 1576 C CA . LYS A 1 198 ? -2.004 6.000 -18.486 1.00 85.94 198 LYS A CA 1
ATOM 1577 C C . LYS A 1 198 ? -0.709 6.542 -19.091 1.00 85.94 198 LYS A C 1
ATOM 1579 O O . LYS A 1 198 ? -0.085 5.885 -19.915 1.00 85.94 198 LYS A O 1
ATOM 1584 N N . LYS A 1 199 ? -0.289 7.741 -18.675 1.00 85.94 199 LYS A N 1
ATOM 1585 C CA . LYS A 1 199 ? 0.919 8.394 -19.210 1.00 85.94 199 LYS A CA 1
ATOM 1586 C C . LYS A 1 199 ? 2.155 7.482 -19.160 1.00 85.94 199 LYS A C 1
ATOM 1588 O O . LYS A 1 199 ? 2.883 7.444 -20.140 1.00 85.94 199 LYS A O 1
ATOM 1593 N N . SER A 1 200 ? 2.367 6.762 -18.056 1.00 77.38 200 SER A N 1
ATOM 1594 C CA . SER A 1 200 ? 3.501 5.839 -17.891 1.00 77.38 200 SER A CA 1
ATOM 1595 C C . SER A 1 200 ? 3.535 4.762 -18.971 1.00 77.38 200 SER A C 1
ATOM 1597 O O . SER A 1 200 ? 4.564 4.551 -19.596 1.00 77.38 200 SER A O 1
ATOM 1599 N N . ASP A 1 201 ? 2.391 4.131 -19.225 1.00 79.62 201 ASP A N 1
ATOM 1600 C CA . ASP A 1 201 ? 2.276 3.026 -20.179 1.00 79.62 201 ASP A CA 1
ATOM 1601 C C . ASP A 1 201 ? 2.319 3.567 -21.620 1.00 79.62 201 ASP A C 1
ATOM 1603 O O . ASP A 1 201 ? 2.863 2.945 -22.530 1.00 79.62 201 ASP A O 1
ATOM 1607 N N . PHE A 1 202 ? 1.801 4.784 -21.816 1.00 84.75 202 PHE A N 1
ATOM 1608 C CA . PHE A 1 202 ? 1.822 5.475 -23.098 1.00 84.75 202 PHE A CA 1
ATOM 1609 C C . PHE A 1 202 ? 3.243 5.818 -23.564 1.00 84.75 202 PHE A C 1
ATOM 1611 O O . PHE A 1 202 ? 3.504 5.752 -24.760 1.00 84.75 202 PHE A O 1
ATOM 1618 N N . VAL A 1 203 ? 4.176 6.134 -22.654 1.00 81.56 203 VAL A N 1
ATOM 1619 C CA . VAL A 1 203 ? 5.586 6.396 -23.010 1.00 81.56 203 VAL A CA 1
ATOM 1620 C C . VAL A 1 203 ? 6.217 5.199 -23.722 1.00 81.56 203 VAL A C 1
ATOM 1622 O O . VAL A 1 203 ? 6.862 5.378 -24.754 1.00 81.56 203 VAL A O 1
ATOM 1625 N N . VAL A 1 204 ? 5.961 3.980 -23.242 1.00 75.94 204 VAL A N 1
ATOM 1626 C CA . VAL A 1 204 ? 6.466 2.747 -23.869 1.00 75.94 204 VAL A CA 1
ATOM 1627 C C . VAL A 1 204 ? 5.908 2.592 -25.290 1.00 75.94 204 VAL A C 1
ATOM 1629 O O . VAL A 1 204 ? 6.652 2.308 -26.232 1.00 75.94 204 VAL A O 1
ATOM 1632 N N . ALA A 1 205 ? 4.609 2.850 -25.478 1.00 80.12 205 ALA A N 1
ATOM 1633 C CA . ALA A 1 205 ? 3.972 2.810 -26.796 1.00 80.12 205 ALA A CA 1
ATOM 1634 C C . ALA A 1 205 ? 4.535 3.881 -27.751 1.00 80.12 205 ALA A C 1
ATOM 1636 O O . ALA A 1 205 ? 4.813 3.586 -28.917 1.00 80.12 205 ALA A O 1
ATOM 1637 N N . VAL A 1 206 ? 4.750 5.106 -27.257 1.00 80.81 206 VAL A N 1
ATOM 1638 C CA . VAL A 1 206 ? 5.367 6.209 -28.011 1.00 80.81 206 VAL A CA 1
ATOM 1639 C C . VAL A 1 206 ? 6.768 5.819 -28.462 1.00 80.81 206 VAL A C 1
ATOM 1641 O O . VAL A 1 206 ? 7.074 5.948 -29.645 1.00 80.81 206 VAL A O 1
ATOM 1644 N N . MET A 1 207 ? 7.598 5.281 -27.567 1.00 76.12 207 MET A N 1
ATOM 1645 C CA . MET A 1 207 ? 8.955 4.864 -27.916 1.00 76.12 207 MET A CA 1
ATOM 1646 C C . MET A 1 207 ? 8.969 3.761 -28.965 1.00 76.12 207 MET A C 1
ATOM 1648 O O . MET A 1 207 ? 9.694 3.882 -29.950 1.00 76.12 207 MET A O 1
ATOM 1652 N N . ARG A 1 208 ? 8.102 2.751 -28.837 1.00 75.50 208 ARG A N 1
ATOM 1653 C CA . ARG A 1 208 ? 7.978 1.685 -29.840 1.00 75.50 208 ARG A CA 1
ATOM 1654 C C . ARG A 1 208 ? 7.603 2.214 -31.229 1.00 75.50 208 ARG A C 1
ATOM 1656 O O . ARG A 1 208 ? 8.039 1.645 -32.225 1.00 75.50 208 ARG A O 1
ATOM 1663 N N . LYS A 1 209 ? 6.798 3.279 -31.313 1.00 79.31 209 LYS A N 1
ATOM 1664 C CA . LYS A 1 209 ? 6.378 3.885 -32.591 1.00 79.31 209 LYS A CA 1
ATOM 1665 C C . LYS A 1 209 ? 7.398 4.882 -33.140 1.00 79.31 209 LYS A C 1
ATOM 1667 O O . LYS A 1 209 ? 7.645 4.895 -34.341 1.00 79.31 209 LYS A O 1
ATOM 1672 N N . MET A 1 210 ? 8.000 5.709 -32.285 1.00 73.75 210 MET A N 1
ATOM 1673 C CA . MET A 1 210 ? 9.016 6.687 -32.695 1.00 73.75 210 MET A CA 1
ATOM 1674 C C . MET A 1 210 ? 10.351 6.027 -33.049 1.00 73.75 210 MET A C 1
ATOM 1676 O O . MET A 1 210 ? 11.063 6.538 -33.916 1.00 73.75 210 MET A O 1
ATOM 1680 N N . TYR A 1 211 ? 10.658 4.900 -32.402 1.00 68.25 211 TYR A N 1
ATOM 1681 C CA . TYR A 1 211 ? 11.898 4.140 -32.530 1.00 68.25 211 TYR A CA 1
ATOM 1682 C C . TYR A 1 211 ? 11.593 2.632 -32.575 1.00 68.25 211 TYR A C 1
ATOM 1684 O O . TYR A 1 211 ? 11.892 1.910 -31.623 1.00 68.25 211 TYR A O 1
ATOM 1692 N N . PRO A 1 212 ? 10.979 2.120 -33.659 1.00 60.41 212 PRO A N 1
ATOM 1693 C CA . PRO A 1 212 ? 10.691 0.697 -33.778 1.00 60.41 212 PRO A CA 1
ATOM 1694 C C . PRO A 1 212 ? 11.995 -0.108 -33.730 1.00 60.41 212 PRO A C 1
ATOM 1696 O O . PRO A 1 212 ? 12.831 -0.038 -34.642 1.00 60.41 212 PRO A O 1
ATOM 1699 N N . TYR A 1 213 ? 12.170 -0.840 -32.628 1.00 48.81 213 TYR A N 1
ATOM 1700 C CA . TYR A 1 213 ? 13.327 -1.685 -32.351 1.00 48.81 213 TYR A CA 1
ATOM 1701 C C . TYR A 1 213 ? 13.575 -2.673 -33.499 1.00 48.81 213 TYR A C 1
ATOM 1703 O O . TYR A 1 213 ? 12.645 -3.302 -34.001 1.00 48.81 213 TYR A O 1
ATOM 1711 N N . GLY A 1 214 ? 14.832 -2.783 -33.939 1.00 45.53 214 GLY A N 1
ATOM 1712 C CA . GLY A 1 214 ? 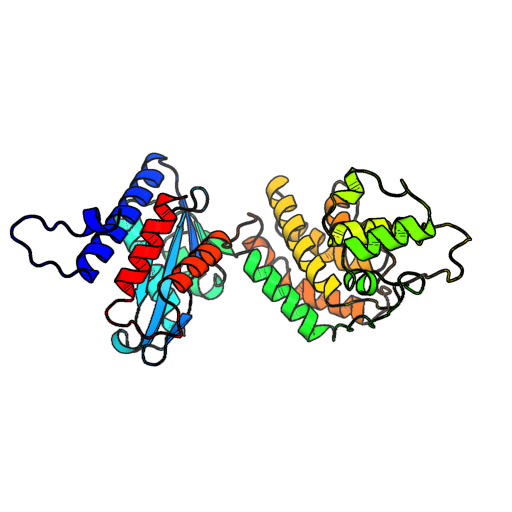15.238 -3.648 -35.054 1.00 45.53 214 GLY A CA 1
ATOM 1713 C C . GLY A 1 214 ? 15.079 -3.044 -36.457 1.00 45.53 214 GLY A C 1
ATOM 1714 O O . GLY A 1 214 ? 15.478 -3.675 -37.435 1.00 45.53 214 GLY A O 1
ATOM 1715 N N . SER A 1 215 ? 14.556 -1.820 -36.599 1.00 44.47 215 SER A N 1
ATOM 1716 C CA . SER A 1 215 ? 14.577 -1.126 -37.891 1.00 44.47 215 SER A CA 1
ATOM 1717 C C . SER A 1 215 ? 15.957 -0.506 -38.154 1.00 44.47 215 SER A C 1
ATOM 1719 O O . SER A 1 215 ? 16.475 0.273 -37.352 1.00 44.47 215 SER A O 1
ATOM 1721 N N . ARG A 1 216 ? 16.545 -0.799 -39.324 1.00 38.97 216 ARG A N 1
ATOM 1722 C CA . ARG A 1 216 ? 17.786 -0.171 -39.839 1.00 38.97 216 ARG A CA 1
ATOM 1723 C C . ARG A 1 216 ? 17.713 1.367 -39.941 1.00 38.97 216 ARG A C 1
ATOM 1725 O O . ARG A 1 216 ? 18.702 2.001 -40.283 1.00 38.97 216 ARG A O 1
ATOM 1732 N N . SER A 1 217 ? 16.550 1.963 -39.675 1.00 41.88 217 SER A N 1
ATOM 1733 C CA . SER A 1 217 ? 16.276 3.400 -39.737 1.00 41.88 217 SER A CA 1
ATOM 1734 C C . SER A 1 217 ? 16.496 4.152 -38.424 1.00 41.88 217 SER A C 1
ATOM 1736 O O . SER A 1 217 ? 16.379 5.377 -38.420 1.00 41.88 217 SER A O 1
ATOM 1738 N N . ASN A 1 218 ? 16.822 3.481 -37.313 1.00 44.78 218 ASN A N 1
ATOM 1739 C CA . ASN A 1 218 ? 17.269 4.211 -36.130 1.00 44.78 218 ASN A CA 1
ATOM 1740 C C . ASN A 1 218 ? 18.736 4.618 -36.339 1.00 44.78 218 ASN A C 1
ATOM 1742 O O . ASN A 1 218 ? 19.644 3.845 -36.049 1.00 44.78 218 ASN A O 1
ATOM 1746 N N . ALA A 1 219 ? 18.977 5.824 -36.866 1.00 43.78 219 ALA A N 1
ATOM 1747 C CA . ALA A 1 219 ? 20.316 6.311 -37.231 1.00 43.78 219 ALA A CA 1
ATOM 1748 C C . ALA A 1 219 ? 21.343 6.294 -36.074 1.00 43.78 219 ALA A C 1
ATOM 1750 O O . ALA A 1 219 ? 22.530 6.491 -36.312 1.00 43.78 219 ALA A O 1
ATOM 1751 N N . ARG A 1 220 ? 20.896 6.078 -34.827 1.00 52.78 220 ARG A N 1
ATOM 1752 C CA . ARG A 1 220 ? 21.731 6.075 -33.617 1.00 52.78 220 ARG A CA 1
ATOM 1753 C C . ARG A 1 220 ? 22.105 4.688 -33.079 1.00 52.78 220 ARG A C 1
ATOM 1755 O O . ARG A 1 220 ? 22.959 4.658 -32.206 1.00 52.78 220 ARG A O 1
ATOM 1762 N N . ALA A 1 221 ? 21.493 3.592 -33.555 1.00 60.44 221 ALA A N 1
ATOM 1763 C CA . ALA A 1 221 ? 21.812 2.209 -33.146 1.00 60.44 221 ALA A CA 1
ATOM 1764 C C . ALA A 1 221 ? 22.097 2.039 -31.631 1.00 60.44 221 ALA A C 1
ATOM 1766 O O . ALA A 1 221 ? 23.099 1.450 -31.246 1.00 60.44 221 ALA A O 1
ATOM 1767 N N . LEU A 1 222 ? 21.254 2.623 -30.770 1.00 65.44 222 LEU A N 1
ATOM 1768 C CA . LEU A 1 222 ? 21.513 2.655 -29.329 1.00 65.44 222 LEU A CA 1
ATOM 1769 C C . LEU A 1 222 ? 21.452 1.242 -28.738 1.00 65.44 222 LEU A C 1
ATOM 1771 O O . LEU A 1 222 ? 20.420 0.581 -28.841 1.00 65.44 222 LEU A O 1
ATOM 1775 N N . GLU A 1 223 ? 22.545 0.819 -28.106 1.00 74.44 223 GLU A N 1
ATOM 1776 C CA . GLU A 1 223 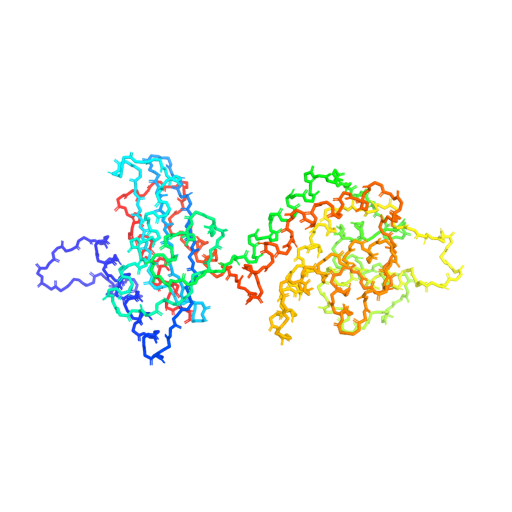? 22.659 -0.469 -27.404 1.00 74.44 223 GLU A CA 1
ATOM 1777 C C . GLU A 1 223 ? 22.234 -0.372 -25.928 1.00 74.44 223 GLU A C 1
ATOM 1779 O O . GLU A 1 223 ? 21.859 -1.376 -25.334 1.00 74.44 223 GLU A O 1
ATOM 1784 N N . THR A 1 224 ? 22.221 0.841 -25.360 1.00 77.06 224 THR A N 1
ATOM 1785 C CA . THR A 1 224 ? 21.879 1.137 -23.956 1.00 77.06 224 THR A CA 1
ATOM 1786 C C . THR A 1 224 ? 21.103 2.457 -23.883 1.00 77.06 224 THR A C 1
ATOM 1788 O O . THR A 1 224 ? 21.324 3.354 -24.704 1.00 77.06 224 THR A O 1
ATOM 1791 N N . ASP A 1 225 ? 20.202 2.606 -22.907 1.00 79.75 225 ASP A N 1
ATOM 1792 C CA . ASP A 1 225 ? 19.530 3.878 -22.628 1.00 79.75 225 ASP A CA 1
ATOM 1793 C C . ASP A 1 225 ? 20.568 4.933 -22.183 1.00 79.75 225 ASP A C 1
ATOM 1795 O O . ASP A 1 225 ? 21.332 4.697 -21.242 1.00 79.75 225 ASP A O 1
ATOM 1799 N N . PRO A 1 226 ? 20.625 6.106 -22.839 1.00 76.25 226 PRO A N 1
ATOM 1800 C CA . PRO A 1 226 ? 21.668 7.099 -22.587 1.00 76.25 226 PRO A CA 1
ATOM 1801 C C . PRO A 1 226 ? 21.528 7.833 -21.247 1.00 76.25 226 PRO A C 1
ATOM 1803 O O . PRO A 1 226 ? 22.525 8.356 -20.738 1.00 76.25 226 PRO A O 1
ATOM 1806 N N . ASP A 1 227 ? 20.327 7.890 -20.667 1.00 78.44 227 ASP A N 1
ATOM 1807 C CA . ASP A 1 227 ? 20.130 8.446 -19.326 1.00 78.44 227 ASP A CA 1
ATOM 1808 C C . ASP A 1 227 ? 20.323 7.377 -18.242 1.00 78.44 227 ASP A C 1
ATOM 1810 O O . ASP A 1 227 ? 20.644 7.712 -17.096 1.00 78.44 227 ASP A O 1
ATOM 1814 N N . GLY A 1 228 ? 20.205 6.098 -18.608 1.00 84.25 228 GLY A N 1
ATOM 1815 C CA . GLY A 1 228 ? 20.370 4.962 -17.711 1.00 84.25 228 GLY A CA 1
ATOM 1816 C C . GLY A 1 228 ? 19.367 5.011 -16.559 1.00 84.25 228 GLY A C 1
ATOM 1817 O O . GLY A 1 228 ? 18.179 5.279 -16.746 1.00 84.25 228 GLY A O 1
ATOM 1818 N N . LEU A 1 229 ? 19.833 4.753 -15.335 1.00 87.00 229 LEU A N 1
ATOM 1819 C CA . LEU A 1 229 ? 18.962 4.722 -14.163 1.00 87.00 229 LEU A CA 1
ATOM 1820 C C . LEU A 1 229 ? 18.611 6.131 -13.646 1.00 87.00 229 LEU A C 1
ATOM 1822 O O . LEU A 1 229 ? 19.483 6.962 -13.390 1.00 87.00 229 LEU A O 1
ATOM 1826 N N . THR A 1 230 ? 17.319 6.371 -13.415 1.00 85.50 230 THR A N 1
ATOM 1827 C CA . THR A 1 230 ? 16.753 7.677 -13.023 1.00 85.50 230 THR A CA 1
ATOM 1828 C C . THR A 1 230 ? 15.650 7.510 -11.970 1.00 85.50 230 THR A C 1
ATOM 1830 O O . THR A 1 230 ? 15.259 6.390 -11.635 1.00 85.50 230 THR A O 1
ATOM 1833 N N . GLU A 1 231 ? 15.099 8.619 -11.468 1.00 82.00 231 GLU A N 1
ATOM 1834 C CA . GLU A 1 231 ? 13.952 8.637 -10.537 1.00 82.00 231 GLU A CA 1
ATOM 1835 C C . GLU A 1 231 ? 12.722 7.872 -11.048 1.00 82.00 231 GLU A C 1
ATOM 1837 O O . GLU A 1 231 ? 11.997 7.238 -10.276 1.00 82.00 231 GLU A O 1
ATOM 1842 N N . TYR A 1 232 ? 12.502 7.882 -12.364 1.00 81.75 232 TYR A N 1
ATOM 1843 C CA . TYR A 1 232 ? 11.440 7.098 -12.989 1.00 81.75 232 TYR A CA 1
ATOM 1844 C C . TYR A 1 232 ? 11.609 5.603 -12.695 1.00 81.75 232 TYR A C 1
ATOM 1846 O O . TYR A 1 232 ? 10.673 4.940 -12.257 1.00 81.75 232 TYR A O 1
ATOM 1854 N N . HIS A 1 233 ? 12.826 5.089 -12.818 1.00 87.06 233 HIS A N 1
ATOM 1855 C CA . HIS A 1 233 ? 13.124 3.680 -12.598 1.00 87.06 233 HIS A CA 1
ATOM 1856 C C . HIS A 1 233 ? 12.991 3.275 -11.119 1.00 87.06 233 HIS A C 1
ATOM 1858 O O . HIS A 1 233 ? 12.535 2.174 -10.808 1.00 87.06 233 HIS A O 1
ATOM 1864 N N . ALA A 1 234 ? 13.275 4.180 -10.174 1.00 86.44 234 ALA A N 1
ATOM 1865 C CA . ALA A 1 234 ? 12.971 3.936 -8.760 1.00 86.44 234 ALA A CA 1
ATOM 1866 C C . ALA A 1 234 ? 11.460 3.723 -8.531 1.00 86.44 234 ALA A C 1
ATOM 1868 O O . ALA A 1 234 ? 11.055 2.881 -7.718 1.00 86.44 234 ALA A O 1
ATOM 1869 N N . HIS A 1 235 ? 10.605 4.441 -9.272 1.00 85.12 235 HIS A N 1
ATOM 1870 C CA . HIS A 1 235 ? 9.162 4.211 -9.235 1.00 85.12 235 HIS A CA 1
ATOM 1871 C C . HIS A 1 235 ? 8.802 2.788 -9.673 1.00 85.12 235 HIS A C 1
ATOM 1873 O O . HIS A 1 235 ? 8.025 2.120 -8.979 1.00 85.12 235 HIS A O 1
ATOM 1879 N N . GLU A 1 236 ? 9.390 2.330 -10.775 1.00 87.94 236 GLU A N 1
ATOM 1880 C CA . GLU A 1 236 ? 9.136 1.021 -11.375 1.00 87.94 236 GLU A CA 1
ATOM 1881 C C . GLU A 1 236 ? 9.550 -0.148 -10.490 1.00 87.94 236 GLU A C 1
ATOM 1883 O O . GLU A 1 236 ? 8.804 -1.117 -10.395 1.00 87.94 236 GLU A O 1
ATOM 1888 N N . VAL A 1 237 ? 10.660 -0.048 -9.752 1.00 90.25 237 VAL A N 1
ATOM 1889 C CA . VAL A 1 237 ? 11.039 -1.079 -8.763 1.00 90.25 237 VAL A CA 1
ATOM 1890 C C . VAL A 1 237 ? 9.940 -1.255 -7.722 1.00 90.25 237 VAL A C 1
ATOM 1892 O O . VAL A 1 237 ? 9.599 -2.376 -7.352 1.00 90.25 237 VAL A O 1
ATOM 1895 N N . GLY A 1 238 ? 9.338 -0.150 -7.280 1.00 90.12 238 GLY A N 1
ATOM 1896 C CA . GLY A 1 238 ? 8.179 -0.189 -6.392 1.00 90.12 238 GLY A CA 1
ATOM 1897 C C . GLY A 1 238 ? 6.971 -0.894 -7.013 1.00 90.12 238 GLY A C 1
ATOM 1898 O O . GLY A 1 238 ? 6.299 -1.680 -6.349 1.00 90.12 238 GLY A O 1
ATOM 1899 N N . MET A 1 239 ? 6.708 -0.644 -8.296 1.00 88.00 239 MET A N 1
ATOM 1900 C CA . MET A 1 239 ? 5.613 -1.296 -9.021 1.00 88.00 239 MET A CA 1
ATOM 1901 C C . MET A 1 239 ? 5.881 -2.782 -9.246 1.00 88.00 239 MET A C 1
ATOM 1903 O O . MET A 1 239 ? 4.964 -3.594 -9.118 1.00 88.00 239 MET A O 1
ATOM 1907 N N . ARG A 1 240 ? 7.134 -3.149 -9.518 1.00 91.00 240 ARG A N 1
ATOM 1908 C CA . ARG A 1 240 ? 7.553 -4.541 -9.614 1.00 91.00 240 ARG A CA 1
ATOM 1909 C C . ARG A 1 240 ? 7.408 -5.254 -8.281 1.00 91.00 240 ARG A C 1
ATOM 1911 O O . ARG A 1 240 ? 6.865 -6.348 -8.270 1.00 91.00 240 ARG A O 1
ATOM 1918 N N . PHE A 1 241 ? 7.820 -4.630 -7.176 1.00 93.44 241 PHE A N 1
ATOM 1919 C CA . PHE A 1 241 ? 7.621 -5.179 -5.835 1.00 93.44 241 PHE A CA 1
ATOM 1920 C C . PHE A 1 241 ? 6.145 -5.507 -5.592 1.00 93.44 241 PHE A C 1
ATOM 1922 O O . PHE A 1 241 ? 5.829 -6.636 -5.236 1.00 93.44 241 PHE A O 1
ATOM 1929 N N . LEU A 1 242 ? 5.234 -4.561 -5.855 1.00 91.69 242 LEU A N 1
ATOM 1930 C CA . LEU A 1 242 ? 3.794 -4.809 -5.716 1.00 91.69 242 LEU A CA 1
ATOM 1931 C C . LEU A 1 242 ? 3.318 -5.955 -6.597 1.00 91.69 242 LEU A C 1
ATOM 1933 O O . LEU A 1 242 ? 2.554 -6.796 -6.138 1.00 91.69 242 LEU A O 1
ATOM 1937 N N . ARG A 1 243 ? 3.740 -5.980 -7.863 1.00 91.62 243 ARG A N 1
ATOM 1938 C CA . ARG A 1 243 ? 3.263 -6.993 -8.800 1.00 91.62 243 ARG A CA 1
ATOM 1939 C C . ARG A 1 243 ? 3.794 -8.383 -8.462 1.00 91.62 243 ARG A C 1
ATOM 1941 O O . ARG A 1 243 ? 3.019 -9.325 -8.529 1.00 91.62 243 ARG A O 1
ATOM 1948 N N . ALA A 1 244 ? 5.062 -8.498 -8.076 1.00 93.12 244 ALA A N 1
ATOM 1949 C CA . ALA A 1 244 ? 5.661 -9.746 -7.610 1.00 93.12 244 ALA A CA 1
ATOM 1950 C C . ALA A 1 244 ? 4.992 -10.230 -6.319 1.00 93.12 244 ALA A C 1
ATOM 1952 O O . ALA A 1 244 ? 4.703 -11.408 -6.174 1.00 93.12 244 ALA A O 1
ATOM 1953 N N . CYS A 1 245 ? 4.664 -9.307 -5.418 1.00 93.38 245 CYS A N 1
ATOM 1954 C CA . CYS A 1 245 ? 3.973 -9.608 -4.172 1.00 93.38 245 CYS A CA 1
ATOM 1955 C C . CYS A 1 245 ? 2.546 -10.123 -4.423 1.00 93.38 245 CYS A C 1
ATOM 1957 O O . CYS A 1 245 ? 2.134 -11.144 -3.881 1.00 93.38 245 CYS A O 1
ATOM 1959 N N . GLN A 1 246 ? 1.814 -9.461 -5.323 1.00 92.62 246 GLN A N 1
ATOM 1960 C CA . GLN A 1 246 ? 0.502 -9.919 -5.768 1.00 92.62 246 GLN A CA 1
ATOM 1961 C C . GLN A 1 246 ? 0.581 -11.298 -6.438 1.00 92.62 246 GLN A C 1
ATOM 1963 O O . GLN A 1 246 ? -0.245 -12.153 -6.146 1.00 92.62 246 GLN A O 1
ATOM 1968 N N . LEU A 1 247 ? 1.565 -11.510 -7.319 1.00 92.25 247 LEU A N 1
ATOM 1969 C CA . LEU A 1 247 ? 1.762 -12.786 -8.008 1.00 92.25 247 LEU A CA 1
ATOM 1970 C C . LEU A 1 247 ? 2.068 -13.913 -7.015 1.00 92.25 247 LEU A C 1
ATOM 1972 O O . LEU A 1 247 ? 1.441 -14.959 -7.089 1.00 92.25 247 LEU A O 1
ATOM 1976 N N . CYS A 1 248 ? 2.959 -13.665 -6.051 1.00 93.00 248 CYS A N 1
ATOM 1977 C CA . CYS A 1 248 ? 3.283 -14.593 -4.970 1.00 93.00 248 CYS A CA 1
ATOM 1978 C C . CYS A 1 248 ? 2.024 -15.030 -4.215 1.00 93.00 248 CYS A C 1
ATOM 1980 O O . CYS A 1 248 ? 1.799 -16.222 -4.046 1.00 93.00 248 CYS A O 1
ATOM 1982 N N . ARG A 1 249 ? 1.164 -14.085 -3.818 1.00 92.88 249 ARG A N 1
ATOM 1983 C CA . ARG A 1 249 ? -0.107 -14.410 -3.162 1.00 92.88 249 ARG A CA 1
ATOM 1984 C C . ARG A 1 249 ? -1.026 -15.233 -4.067 1.00 92.88 249 ARG A C 1
ATOM 1986 O O . ARG A 1 249 ? -1.590 -16.228 -3.627 1.00 92.88 249 ARG A O 1
ATOM 1993 N N . ASP A 1 250 ? -1.212 -14.789 -5.309 1.00 92.88 250 ASP A N 1
ATOM 1994 C CA . ASP A 1 250 ? -2.181 -15.380 -6.237 1.00 92.88 250 ASP A CA 1
ATOM 1995 C C . ASP A 1 250 ? -1.768 -16.803 -6.670 1.00 92.88 250 ASP A C 1
ATOM 1997 O O . ASP A 1 250 ? -2.631 -17.648 -6.897 1.00 92.88 250 ASP A O 1
ATOM 2001 N N . GLU A 1 251 ? -0.463 -17.083 -6.748 1.00 92.50 251 GLU A N 1
ATOM 2002 C CA . GLU A 1 251 ? 0.093 -18.403 -7.080 1.00 92.50 251 GLU A CA 1
ATOM 2003 C C . GLU A 1 251 ? 0.371 -19.281 -5.845 1.00 92.50 251 GLU A C 1
ATOM 2005 O O . GLU A 1 251 ? 0.741 -20.444 -5.997 1.00 92.50 251 GLU A O 1
ATOM 2010 N N . GLY A 1 252 ? 0.189 -18.759 -4.625 1.00 89.56 252 GLY A N 1
ATOM 2011 C CA . GLY A 1 252 ? 0.565 -19.462 -3.393 1.00 89.56 252 GLY A CA 1
ATOM 2012 C C . GLY A 1 252 ? 2.077 -19.675 -3.254 1.00 89.56 252 GLY A C 1
ATOM 2013 O O . GLY A 1 252 ? 2.505 -20.649 -2.634 1.00 89.56 252 GLY A O 1
ATOM 2014 N N . GLY A 1 253 ? 2.868 -18.790 -3.863 1.00 88.12 253 GLY A N 1
ATOM 2015 C CA . GLY A 1 253 ? 4.323 -18.829 -3.856 1.00 88.12 253 GLY A CA 1
ATOM 2016 C C . GLY A 1 253 ? 4.923 -18.493 -2.494 1.00 88.12 253 GLY A C 1
ATOM 2017 O O . GLY A 1 253 ? 4.267 -17.931 -1.611 1.00 88.12 253 GLY A O 1
ATOM 2018 N N . ASP A 1 254 ? 6.197 -18.837 -2.325 1.00 92.00 254 ASP A N 1
ATOM 2019 C CA . ASP A 1 254 ? 6.914 -18.631 -1.069 1.00 92.00 254 ASP A CA 1
ATOM 2020 C C . ASP A 1 254 ? 7.785 -17.357 -1.063 1.00 92.00 254 ASP A C 1
ATOM 2022 O O . ASP A 1 254 ? 7.939 -16.622 -2.044 1.00 92.00 254 ASP A O 1
ATOM 2026 N N . ALA A 1 255 ? 8.395 -17.081 0.090 1.00 91.88 255 ALA A N 1
ATOM 2027 C CA . ALA A 1 255 ? 9.263 -15.924 0.272 1.00 91.88 255 ALA A CA 1
ATOM 2028 C C . ALA A 1 255 ? 10.528 -15.940 -0.612 1.00 91.88 255 ALA A C 1
ATOM 2030 O O . ALA A 1 255 ? 11.099 -14.870 -0.860 1.00 91.88 255 ALA A O 1
ATOM 2031 N N . ASN A 1 256 ? 10.980 -17.117 -1.059 1.00 93.88 256 ASN A N 1
ATOM 2032 C CA . ASN A 1 256 ? 12.136 -17.273 -1.939 1.00 93.88 256 ASN A CA 1
ATOM 2033 C C . ASN A 1 256 ? 11.757 -16.961 -3.384 1.00 93.88 256 ASN A C 1
ATOM 2035 O O . ASN A 1 256 ? 12.468 -16.206 -4.043 1.00 93.88 256 ASN A O 1
ATOM 2039 N N . GLU A 1 257 ? 10.626 -17.479 -3.857 1.00 92.25 257 GLU A N 1
ATOM 2040 C CA . GLU A 1 257 ? 10.079 -17.158 -5.175 1.00 92.25 257 GLU A CA 1
ATOM 2041 C C . GLU A 1 257 ? 9.816 -15.657 -5.294 1.00 92.25 257 GLU A C 1
ATOM 2043 O O . GLU A 1 257 ? 10.296 -15.013 -6.229 1.00 92.25 257 GLU A O 1
ATOM 2048 N N . PHE A 1 258 ? 9.180 -15.063 -4.279 1.00 94.19 258 PHE A N 1
ATOM 2049 C CA . PHE A 1 258 ? 8.955 -13.622 -4.236 1.00 94.19 258 PHE A CA 1
ATOM 2050 C C . PHE A 1 258 ? 10.265 -12.815 -4.254 1.00 94.19 258 PHE A C 1
ATOM 2052 O O . PHE A 1 258 ? 10.377 -11.813 -4.967 1.00 94.19 258 PHE A O 1
ATOM 2059 N N . HIS A 1 259 ? 11.281 -13.252 -3.501 1.00 94.44 259 HIS A N 1
ATOM 2060 C CA . HIS A 1 259 ? 12.612 -12.643 -3.537 1.00 94.44 259 HIS A CA 1
ATOM 2061 C C . HIS A 1 259 ? 13.207 -12.689 -4.951 1.00 94.44 259 HIS A C 1
ATOM 2063 O O . HIS A 1 259 ? 13.605 -11.648 -5.481 1.00 94.44 259 HIS A O 1
ATOM 2069 N N . CYS A 1 260 ? 13.226 -13.865 -5.578 1.00 92.94 260 CYS A N 1
ATOM 2070 C CA . CYS A 1 260 ? 13.747 -14.059 -6.928 1.00 92.94 260 CYS A CA 1
ATOM 2071 C C . CYS A 1 260 ? 13.029 -13.161 -7.948 1.00 92.94 260 CYS A C 1
ATOM 2073 O O . CYS A 1 260 ? 13.689 -12.445 -8.704 1.00 92.94 260 CYS A O 1
ATOM 2075 N N . ASP A 1 261 ? 11.697 -13.108 -7.909 1.00 93.88 261 ASP A N 1
ATOM 2076 C CA . ASP A 1 261 ? 10.879 -12.300 -8.820 1.00 93.88 261 ASP A CA 1
ATOM 2077 C C . ASP A 1 261 ? 11.192 -10.796 -8.736 1.00 93.88 261 ASP A C 1
ATOM 2079 O O . ASP A 1 261 ? 11.222 -10.092 -9.760 1.00 93.88 261 ASP A O 1
ATOM 2083 N N . ILE A 1 262 ? 11.486 -10.290 -7.532 1.00 93.50 262 ILE A N 1
ATOM 2084 C CA . ILE A 1 262 ? 11.956 -8.913 -7.337 1.00 93.50 262 ILE A CA 1
ATOM 2085 C C . ILE A 1 262 ? 13.356 -8.735 -7.929 1.00 93.50 262 ILE A C 1
ATOM 2087 O O . ILE A 1 262 ? 13.580 -7.783 -8.682 1.00 93.50 262 ILE A O 1
ATOM 2091 N N . MET A 1 263 ? 14.290 -9.631 -7.599 1.00 93.38 263 MET A N 1
ATOM 2092 C CA . MET A 1 263 ? 15.701 -9.527 -7.994 1.00 93.38 263 MET A CA 1
ATOM 2093 C C . MET A 1 263 ? 15.895 -9.554 -9.512 1.00 93.38 263 MET A C 1
ATOM 2095 O O . MET A 1 263 ? 16.789 -8.882 -10.030 1.00 93.38 263 MET A O 1
ATOM 2099 N N . LEU A 1 264 ? 15.010 -10.244 -10.235 1.00 92.25 264 LEU A N 1
ATOM 2100 C CA . LEU A 1 264 ? 15.000 -10.302 -11.697 1.00 92.25 264 LEU A CA 1
ATOM 2101 C C . LEU A 1 264 ? 14.931 -8.922 -12.381 1.00 92.25 264 LEU A C 1
ATOM 2103 O O . LEU A 1 264 ? 15.266 -8.825 -13.558 1.00 92.25 264 LEU A O 1
ATOM 2107 N N . VAL A 1 265 ? 14.549 -7.841 -11.684 1.00 93.38 265 VAL A N 1
ATOM 2108 C CA . VAL A 1 265 ? 14.609 -6.481 -12.257 1.00 93.38 265 VAL A CA 1
ATOM 2109 C C . VAL A 1 265 ? 16.020 -6.061 -12.639 1.00 93.38 265 VAL A C 1
ATOM 2111 O O . VAL A 1 265 ? 16.195 -5.398 -13.654 1.00 93.38 265 VAL A O 1
ATOM 2114 N N . ALA A 1 266 ? 17.019 -6.458 -11.846 1.00 93.81 266 ALA A N 1
ATOM 2115 C CA . ALA A 1 266 ? 18.403 -6.070 -12.080 1.00 93.81 266 ALA A CA 1
ATOM 2116 C C . ALA A 1 266 ? 18.935 -6.723 -13.360 1.00 93.81 266 ALA A C 1
ATOM 2118 O O . ALA A 1 266 ? 19.546 -6.061 -14.191 1.00 93.81 266 ALA A O 1
ATOM 2119 N N . ALA A 1 267 ? 18.638 -8.014 -13.537 1.00 92.06 267 ALA A N 1
ATOM 2120 C CA . ALA A 1 267 ? 18.942 -8.757 -14.755 1.00 92.06 267 ALA A CA 1
ATOM 2121 C C . ALA A 1 267 ? 18.191 -8.171 -15.960 1.00 92.06 267 ALA A C 1
ATOM 2123 O O . ALA A 1 267 ? 18.810 -7.857 -16.973 1.00 92.06 267 ALA A O 1
ATOM 2124 N N . HIS A 1 268 ? 16.886 -7.920 -15.811 1.00 91.19 268 HIS A N 1
ATOM 2125 C CA . HIS A 1 268 ? 16.048 -7.373 -16.876 1.00 91.19 268 HIS A CA 1
ATOM 2126 C C . HIS A 1 268 ? 16.554 -6.019 -17.393 1.00 91.19 268 HIS A C 1
ATOM 2128 O O . HIS A 1 268 ? 16.619 -5.801 -18.600 1.00 91.19 268 HIS A O 1
ATOM 2134 N N . TRP A 1 269 ? 16.952 -5.118 -16.493 1.00 92.38 269 TRP A N 1
ATOM 2135 C CA . TRP A 1 269 ? 17.530 -3.826 -16.863 1.00 92.38 269 TRP A CA 1
ATOM 2136 C C . TRP A 1 269 ? 18.945 -3.918 -17.445 1.00 92.38 269 TRP A C 1
ATOM 2138 O O . TRP A 1 269 ? 19.396 -2.943 -18.036 1.00 92.38 269 TRP A O 1
ATOM 2148 N N . ALA A 1 270 ? 19.617 -5.066 -17.332 1.00 92.06 270 ALA A N 1
ATOM 2149 C CA . ALA A 1 270 ? 20.913 -5.348 -17.949 1.00 92.06 270 ALA A CA 1
ATOM 2150 C C . ALA A 1 270 ? 20.822 -6.216 -19.220 1.00 92.06 270 ALA A C 1
ATOM 2152 O O . ALA A 1 270 ? 21.775 -6.920 -19.549 1.00 92.06 270 ALA A O 1
ATOM 2153 N N . ASP A 1 271 ? 19.671 -6.200 -19.900 1.00 89.25 271 ASP A N 1
ATOM 2154 C CA . ASP A 1 271 ? 19.323 -7.034 -21.067 1.00 89.25 271 ASP A CA 1
ATOM 2155 C C . ASP A 1 271 ? 19.189 -8.543 -20.817 1.00 89.25 271 ASP A C 1
ATOM 2157 O O . ASP A 1 271 ? 18.893 -9.306 -21.737 1.00 89.25 271 ASP A O 1
ATOM 2161 N N . ASP A 1 272 ? 19.349 -9.015 -19.581 1.00 89.88 272 ASP A N 1
ATOM 2162 C CA . ASP A 1 272 ? 19.131 -10.421 -19.260 1.00 89.88 272 ASP A CA 1
ATOM 2163 C C . ASP A 1 272 ? 17.643 -10.680 -19.000 1.00 89.88 272 ASP A C 1
ATOM 2165 O O . ASP A 1 272 ? 17.118 -10.539 -17.892 1.00 89.88 272 ASP A O 1
ATOM 2169 N N . ARG A 1 273 ? 16.951 -11.073 -20.072 1.00 84.88 273 ARG A N 1
ATOM 2170 C CA . ARG A 1 273 ? 15.519 -11.403 -20.060 1.00 84.88 273 ARG A CA 1
ATOM 2171 C C . ARG A 1 273 ? 15.241 -12.890 -19.847 1.00 84.88 273 ARG A C 1
ATOM 2173 O O . ARG A 1 273 ? 14.085 -13.295 -19.946 1.00 84.88 273 ARG A O 1
ATOM 2180 N N . SER A 1 274 ? 16.251 -13.701 -19.527 1.00 84.88 274 SER A N 1
ATOM 2181 C CA . SER A 1 274 ? 16.082 -15.152 -19.340 1.00 84.88 274 SER A CA 1
ATOM 2182 C C . SER A 1 274 ? 15.080 -15.508 -18.231 1.00 84.88 274 SER A C 1
ATOM 2184 O O . SER A 1 274 ? 14.420 -16.540 -18.310 1.00 84.88 274 SER A O 1
ATOM 2186 N N . GLY A 1 275 ? 14.909 -14.628 -17.237 1.00 82.38 275 GLY A N 1
ATOM 2187 C CA . GLY A 1 275 ? 13.917 -14.774 -16.168 1.00 82.38 275 GLY A CA 1
ATOM 2188 C C . GLY A 1 275 ? 12.504 -14.271 -16.495 1.00 82.38 275 GLY A C 1
ATOM 2189 O O . GLY A 1 275 ? 11.594 -14.482 -15.701 1.00 82.38 275 GLY A O 1
ATOM 2190 N N . CYS A 1 276 ? 12.282 -13.620 -17.642 1.00 83.81 276 CYS A N 1
ATOM 2191 C CA . CYS A 1 276 ? 10.954 -13.168 -18.085 1.00 83.81 276 CYS A CA 1
ATOM 2192 C C . CYS A 1 276 ? 10.193 -14.300 -18.797 1.00 83.81 276 CYS A C 1
ATOM 2194 O O . CYS A 1 276 ? 9.755 -14.137 -19.932 1.00 83.81 276 CYS A O 1
ATOM 2196 N N . VAL A 1 277 ? 10.080 -15.461 -18.157 1.00 83.88 277 VAL A N 1
ATOM 2197 C CA . VAL A 1 277 ? 9.423 -16.654 -18.712 1.00 83.88 277 VAL A CA 1
ATOM 2198 C C . VAL A 1 277 ? 8.456 -17.252 -17.691 1.00 83.88 277 VAL A C 1
ATOM 2200 O O . VAL A 1 277 ? 8.508 -16.914 -16.510 1.00 83.88 277 VAL A O 1
ATOM 2203 N N . ARG A 1 278 ? 7.596 -18.186 -18.117 1.00 80.94 278 ARG A N 1
ATOM 2204 C CA . ARG A 1 278 ? 6.695 -18.954 -17.227 1.00 80.94 278 ARG A CA 1
ATOM 2205 C C . ARG A 1 278 ? 5.732 -18.067 -16.420 1.00 80.94 278 ARG A C 1
ATOM 2207 O O . ARG A 1 278 ? 5.573 -18.242 -15.213 1.00 80.94 278 ARG A O 1
ATOM 2214 N N . GLY A 1 279 ? 5.100 -17.096 -17.073 1.00 81.50 279 GLY A N 1
ATOM 2215 C CA . GLY A 1 279 ? 4.131 -16.198 -16.437 1.00 81.50 279 GLY A CA 1
ATOM 2216 C C . GLY A 1 279 ? 4.760 -14.961 -15.792 1.00 81.50 279 GLY A C 1
ATOM 2217 O O . GLY A 1 279 ? 4.035 -14.092 -15.311 1.00 81.50 279 GLY A O 1
ATOM 2218 N N . ARG A 1 280 ? 6.095 -14.832 -15.796 1.00 87.62 280 ARG A N 1
ATOM 2219 C CA . ARG A 1 280 ? 6.814 -13.679 -15.221 1.00 87.62 280 ARG A CA 1
ATOM 2220 C C . ARG A 1 280 ? 6.930 -12.517 -16.208 1.00 87.62 280 ARG A C 1
ATOM 2222 O O . ARG A 1 280 ? 7.397 -11.439 -15.842 1.00 87.62 280 ARG A O 1
ATOM 2229 N N . GLU A 1 281 ? 6.424 -12.674 -17.430 1.00 86.69 281 GLU A N 1
ATOM 2230 C CA . GLU A 1 281 ? 6.301 -11.613 -18.432 1.00 86.69 281 GLU A CA 1
ATOM 2231 C C . GLU A 1 281 ? 5.532 -10.413 -17.855 1.00 86.69 281 GLU A C 1
ATOM 2233 O O . GLU A 1 281 ? 5.941 -9.267 -18.031 1.00 86.69 281 GLU A O 1
ATOM 2238 N N . VAL A 1 282 ? 4.494 -10.668 -17.046 1.00 86.12 282 VAL A N 1
ATOM 2239 C CA . VAL A 1 282 ? 3.691 -9.626 -16.377 1.00 86.12 282 VAL A CA 1
ATOM 2240 C C . VAL A 1 282 ? 4.492 -8.767 -15.394 1.00 86.12 282 VAL A C 1
ATOM 2242 O O . VAL A 1 282 ? 4.080 -7.645 -15.090 1.00 86.12 282 VAL A O 1
ATOM 2245 N N . LEU A 1 283 ? 5.611 -9.281 -14.870 1.00 88.19 283 LEU A N 1
ATOM 2246 C CA . LEU A 1 283 ? 6.540 -8.523 -14.030 1.00 88.19 283 LEU A CA 1
ATOM 2247 C C . LEU A 1 283 ? 7.426 -7.626 -14.886 1.00 88.19 283 LEU A C 1
ATOM 2249 O O . LEU A 1 283 ? 7.682 -6.482 -14.512 1.00 88.19 283 LEU A O 1
ATOM 2253 N N . CYS A 1 284 ? 7.866 -8.134 -16.037 1.00 84.94 284 CYS A N 1
ATOM 2254 C CA . CYS A 1 284 ? 8.702 -7.402 -16.980 1.00 84.94 284 CYS A CA 1
ATOM 2255 C C . CYS A 1 284 ? 7.923 -6.247 -17.631 1.00 84.94 284 CYS A C 1
ATOM 2257 O O . CYS A 1 284 ? 8.453 -5.147 -17.738 1.00 84.94 284 CYS A O 1
ATOM 2259 N N . GLU A 1 285 ? 6.628 -6.421 -17.914 1.00 82.81 285 GLU A N 1
ATOM 2260 C CA . GLU A 1 285 ? 5.737 -5.341 -18.379 1.00 82.81 285 GLU A CA 1
ATOM 2261 C C . GLU A 1 285 ? 5.676 -4.130 -17.426 1.00 82.81 285 GLU A C 1
ATOM 2263 O O . GLU A 1 285 ? 5.416 -3.008 -17.852 1.00 82.81 285 GLU A O 1
ATOM 2268 N N . LYS A 1 286 ? 5.930 -4.314 -16.121 1.00 81.62 286 LYS A N 1
ATOM 2269 C CA . LYS A 1 286 ? 5.945 -3.210 -15.139 1.00 81.62 286 LYS A CA 1
ATOM 2270 C C . LYS A 1 286 ? 7.261 -2.445 -15.070 1.00 81.62 286 LYS A C 1
ATOM 2272 O O . LYS A 1 286 ? 7.337 -1.470 -14.325 1.00 81.62 286 LYS A O 1
ATOM 2277 N N . VAL A 1 287 ? 8.264 -2.894 -15.814 1.00 82.69 287 VAL A N 1
ATOM 2278 C CA . VAL A 1 287 ? 9.614 -2.328 -15.834 1.00 82.69 287 VAL A CA 1
ATOM 2279 C C . VAL A 1 287 ? 10.129 -2.177 -17.270 1.00 82.69 287 VAL A C 1
ATOM 2281 O O . VAL A 1 287 ? 11.313 -2.382 -17.518 1.00 82.69 287 VAL A O 1
ATOM 2284 N N . GLY A 1 288 ? 9.232 -1.852 -18.210 1.00 77.38 288 GLY A N 1
ATOM 2285 C CA . GLY A 1 288 ? 9.561 -1.535 -19.609 1.00 77.38 288 GLY A CA 1
ATOM 2286 C C . GLY A 1 288 ? 9.256 -2.609 -20.641 1.00 77.38 288 GLY A C 1
ATOM 2287 O O . GLY A 1 288 ? 9.259 -2.332 -21.840 1.00 77.38 288 GLY A O 1
ATOM 2288 N N . GLY A 1 289 ? 8.961 -3.826 -20.194 1.00 79.88 289 GLY A N 1
ATOM 2289 C CA . GLY A 1 289 ? 8.643 -4.942 -21.071 1.00 79.88 289 GLY A CA 1
ATOM 2290 C C . GLY A 1 289 ? 9.856 -5.480 -21.843 1.00 79.88 289 GLY A C 1
ATOM 2291 O O . GLY A 1 289 ? 10.987 -5.012 -21.705 1.00 79.88 289 GLY A O 1
ATOM 2292 N N . PRO A 1 290 ? 9.645 -6.500 -22.687 1.00 74.00 290 PRO A N 1
ATOM 2293 C CA . PRO A 1 290 ? 10.725 -7.224 -23.357 1.00 74.00 290 PRO A CA 1
ATOM 2294 C C . PRO A 1 290 ? 11.428 -6.430 -24.467 1.00 74.00 290 PRO A C 1
ATOM 2296 O O . PRO A 1 290 ? 12.366 -6.946 -25.058 1.00 74.00 290 PRO A O 1
ATOM 2299 N N . ALA A 1 291 ? 10.977 -5.216 -24.786 1.00 72.12 291 ALA A N 1
ATOM 2300 C CA . ALA A 1 291 ? 11.561 -4.384 -25.837 1.00 72.12 291 ALA A CA 1
ATOM 2301 C C . ALA A 1 291 ? 12.420 -3.226 -25.300 1.00 72.12 291 ALA A C 1
ATOM 2303 O O . ALA A 1 291 ? 13.056 -2.543 -26.097 1.00 72.12 291 ALA A O 1
ATOM 2304 N N . ARG A 1 292 ? 12.441 -2.987 -23.979 1.00 79.19 292 ARG A N 1
ATOM 2305 C CA . ARG A 1 292 ? 13.205 -1.890 -23.368 1.00 79.19 292 ARG A CA 1
ATOM 2306 C C . ARG A 1 292 ? 14.712 -2.057 -23.602 1.00 79.19 292 ARG A C 1
ATOM 2308 O O . ARG A 1 292 ? 15.236 -3.165 -23.460 1.00 79.19 292 ARG A O 1
ATOM 2315 N N . LEU A 1 293 ? 15.399 -0.944 -23.888 1.00 80.25 293 LEU A N 1
ATOM 2316 C CA . LEU A 1 293 ? 16.864 -0.898 -23.904 1.00 80.25 293 LEU A CA 1
ATOM 2317 C C . LEU A 1 293 ? 17.441 -1.163 -22.509 1.00 80.25 293 LEU A C 1
ATOM 2319 O O . LEU A 1 293 ? 16.876 -0.699 -21.516 1.00 80.25 293 LEU A O 1
ATOM 2323 N N . PRO A 1 294 ? 18.601 -1.822 -22.418 1.00 88.19 294 PRO A N 1
ATOM 2324 C CA . PRO A 1 294 ? 19.321 -1.949 -21.160 1.00 88.19 294 PRO A CA 1
ATOM 2325 C C . PRO A 1 294 ? 19.581 -0.569 -20.553 1.00 88.19 294 PRO A C 1
ATOM 2327 O O . PRO A 1 294 ? 19.936 0.368 -21.262 1.00 88.19 294 PRO A O 1
ATOM 2330 N N . LEU A 1 295 ? 19.416 -0.432 -19.240 1.00 89.31 295 LEU A N 1
ATOM 2331 C CA . LEU A 1 295 ? 19.736 0.799 -18.509 1.00 89.31 295 LEU A CA 1
ATOM 2332 C C . LEU A 1 295 ? 21.212 0.850 -18.094 1.00 89.31 295 LEU A C 1
ATOM 2334 O O . LEU A 1 295 ? 21.717 1.910 -17.723 1.00 89.31 295 LEU A O 1
ATOM 2338 N N . TYR A 1 296 ? 21.869 -0.309 -18.094 1.00 90.56 296 TYR A N 1
ATOM 2339 C CA . TYR A 1 296 ? 23.268 -0.526 -17.738 1.00 90.56 296 TYR A CA 1
ATOM 2340 C C . TYR A 1 296 ? 23.729 -1.912 -18.214 1.00 90.56 296 TYR A C 1
ATOM 2342 O O . TYR A 1 296 ? 22.905 -2.762 -18.538 1.00 90.56 296 TYR A O 1
ATOM 2350 N N . SER A 1 297 ? 25.036 -2.168 -18.220 1.00 90.50 297 SER A N 1
ATOM 2351 C CA . SER A 1 297 ? 25.616 -3.507 -18.398 1.00 90.50 297 SER A CA 1
ATOM 2352 C C . SER A 1 297 ? 25.748 -4.245 -17.058 1.00 90.50 297 SER A C 1
ATOM 2354 O O . SER A 1 297 ? 25.880 -3.628 -16.001 1.00 90.50 297 SER A O 1
ATOM 2356 N N . ARG A 1 298 ? 25.806 -5.585 -17.085 1.00 90.44 298 ARG A N 1
ATOM 2357 C CA . ARG A 1 298 ? 26.116 -6.417 -15.899 1.00 90.44 298 ARG A CA 1
ATOM 2358 C C . ARG A 1 298 ? 27.510 -6.159 -15.324 1.00 90.44 298 ARG A C 1
ATOM 2360 O O . ARG A 1 298 ? 27.759 -6.481 -14.169 1.00 90.44 298 ARG A O 1
ATOM 2367 N N . THR A 1 299 ? 28.420 -5.617 -16.130 1.00 91.00 299 THR A N 1
ATOM 2368 C CA . THR A 1 299 ? 29.772 -5.236 -15.696 1.00 91.00 299 THR A CA 1
ATOM 2369 C C . THR A 1 299 ? 29.812 -3.872 -15.013 1.00 91.00 299 THR A C 1
ATOM 2371 O O . THR A 1 299 ? 30.842 -3.510 -14.446 1.00 91.00 299 THR A O 1
ATOM 2374 N N . ASP A 1 300 ? 28.725 -3.100 -15.074 1.00 90.06 300 ASP A N 1
ATOM 2375 C CA . ASP A 1 300 ? 28.693 -1.757 -14.514 1.00 90.06 300 ASP A CA 1
ATOM 2376 C C . ASP A 1 300 ? 28.514 -1.804 -12.996 1.00 90.06 300 ASP A C 1
ATOM 2378 O O . ASP A 1 300 ? 27.745 -2.591 -12.445 1.00 90.06 300 ASP A O 1
ATOM 2382 N N . THR A 1 301 ? 29.153 -0.872 -12.293 1.00 90.44 301 THR A N 1
ATOM 2383 C CA . THR A 1 301 ? 29.032 -0.747 -10.831 1.00 90.44 301 THR A CA 1
ATOM 2384 C C . THR A 1 301 ? 27.592 -0.510 -10.367 1.00 90.44 301 THR A C 1
ATOM 2386 O O . THR A 1 301 ? 27.227 -0.891 -9.254 1.00 90.44 301 THR A O 1
ATOM 2389 N N . VAL A 1 302 ? 26.752 0.088 -11.217 1.00 89.94 302 VAL A N 1
ATOM 2390 C CA . VAL A 1 302 ? 25.329 0.316 -10.935 1.00 89.94 302 VAL A CA 1
ATOM 2391 C C . VAL A 1 302 ? 24.540 -0.993 -10.830 1.00 89.94 302 VAL A C 1
ATOM 2393 O O . VAL A 1 302 ? 23.643 -1.067 -9.992 1.00 89.94 302 VAL A O 1
ATOM 2396 N N . TYR A 1 303 ? 24.902 -2.039 -11.584 1.00 93.00 303 TYR A N 1
ATOM 2397 C CA . TYR A 1 303 ? 24.276 -3.362 -11.483 1.00 93.00 303 TYR A CA 1
ATOM 2398 C C . TYR A 1 303 ? 24.470 -3.941 -10.073 1.00 93.00 303 TYR A C 1
ATOM 2400 O O . TYR A 1 303 ? 23.502 -4.281 -9.388 1.00 93.00 303 TYR A O 1
ATOM 2408 N N . GLU A 1 304 ? 25.711 -3.927 -9.583 1.00 92.62 304 GLU A N 1
ATOM 2409 C CA . GLU A 1 304 ? 26.063 -4.373 -8.229 1.00 92.62 304 GLU A CA 1
ATOM 2410 C C . GLU A 1 304 ? 25.395 -3.531 -7.135 1.00 92.62 304 GLU A C 1
ATOM 2412 O O . GLU A 1 304 ? 24.941 -4.056 -6.113 1.00 92.62 304 GLU A O 1
ATOM 2417 N N . LEU A 1 305 ? 25.284 -2.214 -7.334 1.00 92.56 305 LEU A N 1
ATOM 2418 C CA . LEU A 1 305 ? 24.571 -1.348 -6.397 1.00 92.56 305 LEU A CA 1
ATOM 2419 C C . LEU A 1 305 ? 23.078 -1.680 -6.351 1.00 92.56 305 LEU A C 1
ATOM 2421 O O . LEU A 1 305 ? 22.530 -1.788 -5.256 1.00 92.56 305 LEU A O 1
ATOM 2425 N N . VAL A 1 306 ? 22.424 -1.889 -7.498 1.00 93.50 306 VAL A N 1
ATOM 2426 C CA . VAL A 1 306 ? 21.008 -2.287 -7.561 1.00 93.50 306 VAL A CA 1
ATOM 2427 C C . VAL A 1 306 ? 20.797 -3.623 -6.848 1.00 93.50 306 VAL A C 1
ATOM 2429 O O . VAL A 1 306 ? 19.918 -3.711 -5.985 1.00 93.50 306 VAL A O 1
ATOM 2432 N N . LEU A 1 307 ? 21.639 -4.627 -7.120 1.00 94.25 307 LEU A N 1
ATOM 2433 C CA . LEU A 1 307 ? 21.605 -5.911 -6.414 1.00 94.25 307 LEU A CA 1
ATOM 2434 C C . LEU A 1 307 ? 21.783 -5.736 -4.905 1.00 94.25 307 LEU A C 1
ATOM 2436 O O . LEU A 1 307 ? 21.048 -6.340 -4.128 1.00 94.25 307 LEU A O 1
ATOM 2440 N N . ARG A 1 308 ? 22.701 -4.872 -4.465 1.00 93.56 308 ARG A N 1
ATOM 2441 C CA . ARG A 1 308 ? 22.913 -4.582 -3.042 1.00 93.56 308 ARG A CA 1
ATOM 2442 C C . ARG A 1 308 ? 21.701 -3.906 -2.399 1.00 93.56 308 ARG A C 1
ATOM 2444 O O . ARG A 1 308 ? 21.339 -4.264 -1.276 1.00 93.56 308 ARG A O 1
ATOM 2451 N N . VAL A 1 309 ? 21.068 -2.937 -3.074 1.00 92.94 309 VAL A N 1
ATOM 2452 C CA . VAL A 1 309 ? 19.847 -2.279 -2.570 1.00 92.94 309 VAL A CA 1
ATOM 2453 C C . VAL A 1 309 ? 18.748 -3.322 -2.394 1.00 92.94 309 VAL A C 1
ATOM 2455 O O . VAL A 1 309 ? 18.171 -3.428 -1.312 1.00 92.94 309 VAL A O 1
ATOM 2458 N N . LEU A 1 310 ? 18.469 -4.094 -3.445 1.00 93.69 310 LEU A N 1
ATOM 2459 C CA . LEU A 1 310 ? 17.389 -5.074 -3.457 1.00 93.69 310 LEU A CA 1
ATOM 2460 C C . LEU A 1 310 ? 17.674 -6.236 -2.513 1.00 93.69 310 LEU A C 1
ATOM 2462 O O . LEU A 1 310 ? 16.798 -6.601 -1.746 1.00 93.69 310 LEU A O 1
ATOM 2466 N N . GLY A 1 311 ? 18.900 -6.746 -2.460 1.00 93.31 311 GLY A N 1
ATOM 2467 C CA . GLY A 1 311 ? 19.299 -7.778 -1.508 1.00 93.31 311 GLY A CA 1
ATOM 2468 C C . GLY A 1 311 ? 19.133 -7.320 -0.059 1.00 93.31 311 GLY A C 1
ATOM 2469 O O . GLY A 1 311 ? 18.660 -8.081 0.777 1.00 93.31 311 GLY A O 1
ATOM 2470 N N . LYS A 1 312 ? 19.426 -6.051 0.253 1.00 92.75 312 LYS A N 1
ATOM 2471 C CA . LYS A 1 312 ? 19.198 -5.498 1.597 1.00 92.75 312 LYS A CA 1
ATOM 2472 C C . LYS A 1 312 ? 17.716 -5.275 1.898 1.00 92.75 312 LYS A C 1
ATOM 2474 O O . LYS A 1 312 ? 17.285 -5.486 3.027 1.00 92.75 312 LYS A O 1
ATOM 2479 N N . GLN A 1 313 ? 16.949 -4.785 0.926 1.00 91.75 313 GLN A N 1
ATOM 2480 C CA . GLN A 1 313 ? 15.559 -4.387 1.145 1.00 91.75 313 GLN A CA 1
ATOM 2481 C C . GLN A 1 313 ? 14.566 -5.530 0.958 1.00 91.75 313 GLN A C 1
ATOM 2483 O O . GLN A 1 313 ? 13.516 -5.529 1.586 1.00 91.75 313 GLN A O 1
ATOM 2488 N N . CYS A 1 314 ? 14.879 -6.509 0.138 1.00 92.81 314 CYS A N 1
ATOM 2489 C CA . CYS A 1 314 ? 13.963 -7.537 -0.324 1.00 92.81 314 CYS A CA 1
ATOM 2490 C C . CYS A 1 314 ? 14.563 -8.928 -0.107 1.00 92.81 314 CYS A C 1
ATOM 2492 O O . CYS A 1 314 ? 14.297 -9.815 -0.904 1.00 92.81 314 CYS A O 1
ATOM 2494 N N . SER A 1 315 ? 15.398 -9.124 0.921 1.00 92.62 315 SER A N 1
ATOM 2495 C CA . SER A 1 315 ? 15.964 -10.440 1.250 1.00 92.62 315 SER A CA 1
ATOM 2496 C C . SER A 1 315 ? 14.887 -11.454 1.631 1.00 92.62 315 SER A C 1
ATOM 2498 O O . SER A 1 315 ? 13.801 -11.080 2.072 1.00 92.62 315 SER A O 1
ATOM 2500 N N . THR A 1 316 ? 15.246 -12.735 1.584 1.00 92.50 316 THR A N 1
ATOM 2501 C CA . THR A 1 316 ? 14.420 -13.866 2.041 1.00 92.50 316 THR A CA 1
ATOM 2502 C C . THR A 1 316 ? 14.036 -13.804 3.525 1.00 92.50 316 THR A C 1
ATOM 2504 O O . THR A 1 316 ? 13.075 -14.437 3.940 1.00 92.50 316 THR A O 1
ATOM 2507 N N . ASN A 1 317 ? 14.728 -12.993 4.333 1.00 90.56 317 ASN A N 1
ATOM 2508 C CA . ASN A 1 317 ? 14.352 -12.720 5.727 1.00 90.56 317 ASN A CA 1
ATOM 2509 C C . ASN A 1 317 ? 13.291 -11.610 5.857 1.00 90.56 317 ASN A C 1
ATOM 2511 O O . ASN A 1 317 ? 12.684 -11.445 6.914 1.00 90.56 317 ASN A O 1
ATOM 2515 N N . ILE A 1 318 ? 13.109 -10.797 4.812 1.00 90.31 318 ILE A N 1
ATOM 2516 C CA . ILE A 1 318 ? 12.184 -9.659 4.785 1.00 90.31 318 ILE A CA 1
ATOM 2517 C C . ILE A 1 318 ? 10.923 -9.995 3.985 1.00 90.31 318 ILE A C 1
ATOM 2519 O O . ILE A 1 318 ? 9.833 -9.598 4.394 1.00 90.31 318 ILE A O 1
ATOM 2523 N N . THR A 1 319 ? 11.053 -10.713 2.870 1.00 91.00 319 THR A N 1
ATOM 2524 C CA . THR A 1 319 ? 9.941 -11.092 1.988 1.00 91.00 319 THR A CA 1
ATOM 2525 C C . THR A 1 319 ? 8.800 -11.869 2.664 1.00 91.00 319 THR A C 1
ATOM 2527 O O . THR A 1 319 ? 7.661 -11.584 2.289 1.00 91.00 319 THR A O 1
ATOM 2530 N N . PRO A 1 320 ? 9.004 -12.720 3.701 1.00 91.62 320 PRO A N 1
ATOM 2531 C CA . PRO A 1 320 ? 7.907 -13.425 4.373 1.00 91.62 320 PRO A CA 1
ATOM 2532 C C . PRO A 1 320 ? 6.841 -12.498 4.966 1.00 91.62 320 PRO A C 1
ATOM 2534 O O . PRO A 1 320 ? 5.686 -12.881 5.079 1.00 91.62 320 PRO A O 1
ATOM 2537 N N . TYR A 1 321 ? 7.204 -11.260 5.318 1.00 90.44 321 TYR A N 1
ATOM 2538 C CA . TYR A 1 321 ? 6.264 -10.288 5.885 1.00 90.44 321 TYR A CA 1
ATOM 2539 C C . TYR A 1 321 ? 5.326 -9.644 4.861 1.00 90.44 321 TYR A C 1
ATOM 2541 O O . TYR A 1 321 ? 4.549 -8.770 5.236 1.00 90.44 321 TYR A O 1
ATOM 2549 N N . TYR A 1 322 ? 5.456 -9.984 3.580 1.00 92.56 322 TYR A N 1
ATOM 2550 C CA . TYR A 1 322 ? 4.692 -9.347 2.514 1.00 92.56 322 TYR A CA 1
ATOM 2551 C C . TYR A 1 322 ? 3.964 -10.344 1.620 1.00 92.56 322 TYR A C 1
ATOM 2553 O O . TYR A 1 322 ? 3.144 -9.893 0.840 1.00 92.56 322 TYR A O 1
ATOM 2561 N N . VAL A 1 323 ? 4.202 -11.656 1.730 1.00 90.94 323 VAL A N 1
ATOM 2562 C CA . VAL A 1 323 ? 3.641 -12.681 0.818 1.00 90.94 323 VAL A CA 1
ATOM 2563 C C . VAL A 1 323 ? 2.113 -12.628 0.687 1.00 90.94 323 VAL A C 1
ATOM 2565 O O . VAL A 1 323 ? 1.567 -12.968 -0.351 1.00 90.94 323 VAL A O 1
ATOM 2568 N N . GLU A 1 324 ? 1.425 -12.102 1.699 1.00 90.38 324 GLU A N 1
ATOM 2569 C CA . GLU A 1 324 ? -0.029 -11.924 1.723 1.00 90.38 324 GLU A CA 1
ATOM 2570 C C . GLU A 1 324 ? -0.536 -10.689 0.943 1.00 90.38 324 GLU A C 1
ATOM 2572 O O . GLU A 1 324 ? -1.741 -10.428 0.905 1.00 90.38 324 GLU A O 1
ATOM 2577 N N . PHE A 1 325 ? 0.360 -9.883 0.358 1.00 92.12 325 PHE A N 1
ATOM 2578 C CA . PHE A 1 325 ? 0.061 -8.641 -0.369 1.00 92.12 325 PHE A CA 1
ATOM 2579 C C . PHE A 1 325 ? -0.886 -7.697 0.395 1.00 92.12 325 PHE A C 1
ATOM 2581 O O . PHE A 1 325 ? -1.912 -7.236 -0.117 1.00 92.12 325 PHE A O 1
ATOM 2588 N N . ARG A 1 326 ? -0.549 -7.405 1.656 1.00 92.12 326 ARG A N 1
ATOM 2589 C CA . ARG A 1 326 ? -1.358 -6.521 2.509 1.00 92.12 326 ARG A CA 1
ATOM 2590 C C . ARG A 1 326 ? -0.871 -5.084 2.475 1.00 92.12 326 ARG A C 1
ATOM 2592 O O . ARG A 1 326 ? 0.333 -4.826 2.404 1.00 92.12 326 ARG A O 1
ATOM 2599 N N . HIS A 1 327 ? -1.813 -4.143 2.531 1.00 90.69 327 HIS A N 1
ATOM 2600 C CA . HIS A 1 327 ? -1.487 -2.722 2.583 1.00 90.69 327 HIS A CA 1
ATOM 2601 C C . HIS A 1 327 ? -2.429 -1.877 3.449 1.00 90.69 327 HIS A C 1
ATOM 2603 O O . HIS A 1 327 ? -3.616 -2.178 3.567 1.00 90.69 327 HIS A O 1
ATOM 2609 N N . THR A 1 328 ? -1.912 -0.778 4.006 1.00 91.44 328 THR A N 1
ATOM 2610 C CA . THR A 1 328 ? -2.634 0.134 4.923 1.00 91.44 328 THR A CA 1
ATOM 2611 C C . THR A 1 328 ? -3.136 1.418 4.252 1.00 91.44 328 THR A C 1
ATOM 2613 O O . THR A 1 328 ? -3.592 2.341 4.922 1.00 91.44 328 THR A O 1
ATOM 2616 N N . SER A 1 329 ? -3.142 1.482 2.915 1.00 89.38 329 SER A N 1
ATOM 2617 C CA . SER A 1 329 ? -3.539 2.681 2.149 1.00 89.38 329 SER A CA 1
ATOM 2618 C C . SER A 1 329 ? -4.925 3.249 2.502 1.00 89.38 329 SER A C 1
ATOM 2620 O O . SER A 1 329 ? -5.147 4.455 2.396 1.00 89.38 329 SER A O 1
ATOM 2622 N N . ALA A 1 330 ? -5.874 2.402 2.915 1.00 92.31 330 ALA A N 1
ATOM 2623 C CA . ALA A 1 330 ? -7.193 2.849 3.366 1.00 92.31 330 ALA A CA 1
ATOM 2624 C C . ALA A 1 330 ? -7.111 3.625 4.691 1.00 92.31 330 ALA A C 1
ATOM 2626 O O . ALA A 1 330 ? -7.768 4.654 4.841 1.00 92.31 330 ALA A O 1
ATOM 2627 N N . VAL A 1 331 ? -6.246 3.188 5.610 1.00 92.19 331 VAL A N 1
ATOM 2628 C CA . VAL A 1 331 ? -5.995 3.887 6.875 1.00 92.19 331 VAL A CA 1
ATOM 2629 C C . VAL A 1 331 ? -5.273 5.210 6.627 1.00 92.19 331 VAL A C 1
ATOM 2631 O O . VAL A 1 331 ? -5.714 6.232 7.145 1.00 92.19 331 VAL A O 1
ATOM 2634 N N . GLU A 1 332 ? -4.273 5.245 5.737 1.00 89.25 332 GLU A N 1
ATOM 2635 C CA . GLU A 1 332 ? -3.645 6.512 5.317 1.00 89.25 332 GLU A CA 1
ATOM 2636 C C . GLU A 1 332 ? -4.679 7.493 4.723 1.00 89.25 332 GLU A C 1
ATOM 2638 O O . GLU A 1 332 ? -4.663 8.695 5.000 1.00 89.25 332 GLU A O 1
ATOM 2643 N N . THR A 1 333 ? -5.634 6.984 3.936 1.00 92.06 333 THR A N 1
ATOM 2644 C CA . THR A 1 333 ? -6.721 7.798 3.362 1.00 92.06 333 THR A CA 1
ATOM 2645 C C . THR A 1 333 ? -7.657 8.334 4.452 1.00 92.06 333 THR A C 1
ATOM 2647 O O . THR A 1 333 ? -8.064 9.502 4.419 1.00 92.06 333 THR A O 1
ATOM 2650 N N . PHE A 1 334 ? -7.966 7.519 5.462 1.00 93.19 334 PHE A N 1
ATOM 2651 C CA . PHE A 1 334 ? -8.718 7.958 6.634 1.00 93.19 334 PHE A CA 1
ATOM 2652 C C . PHE A 1 334 ? -7.957 9.015 7.446 1.00 93.19 334 PHE A C 1
ATOM 2654 O O . PHE A 1 334 ? -8.558 10.004 7.868 1.00 93.19 334 PHE A O 1
ATOM 2661 N N . HIS A 1 335 ? -6.636 8.901 7.587 1.00 90.44 335 HIS A N 1
ATOM 2662 C CA . HIS A 1 335 ? -5.812 9.942 8.207 1.00 90.44 335 HIS A CA 1
ATOM 2663 C C . HIS A 1 335 ? -5.891 11.269 7.434 1.00 90.44 335 HIS A C 1
ATOM 2665 O O . HIS A 1 335 ? -5.999 12.337 8.041 1.00 90.44 335 HIS A O 1
ATOM 2671 N N . GLY A 1 336 ? -5.994 11.226 6.102 1.00 90.25 336 GLY A N 1
ATOM 2672 C CA . GLY A 1 336 ? -6.355 12.397 5.296 1.00 90.25 336 GLY A CA 1
ATOM 2673 C C . GLY A 1 336 ? -7.704 13.019 5.696 1.00 90.25 336 GLY A C 1
ATOM 2674 O O . GLY A 1 336 ? -7.832 14.242 5.758 1.00 90.25 336 GLY A O 1
ATOM 2675 N N . THR A 1 337 ? -8.696 12.195 6.049 1.00 91.88 337 THR A N 1
ATOM 2676 C CA . THR A 1 337 ? -9.995 12.660 6.572 1.00 91.88 337 THR A CA 1
ATOM 2677 C C . THR A 1 337 ? -9.853 13.298 7.953 1.00 91.88 337 THR A C 1
ATOM 2679 O O . THR A 1 337 ? -10.448 14.350 8.194 1.00 91.88 337 THR A O 1
ATOM 2682 N N . ILE A 1 338 ? -9.032 12.731 8.844 1.00 89.75 338 ILE A N 1
ATOM 2683 C CA . ILE A 1 338 ? -8.711 13.345 10.141 1.00 89.75 338 ILE A CA 1
ATOM 2684 C C . ILE A 1 338 ? -8.146 14.751 9.935 1.00 89.75 338 ILE A C 1
ATOM 2686 O O . ILE A 1 338 ? -8.637 15.689 10.560 1.00 89.75 338 ILE A O 1
ATOM 2690 N N . ILE A 1 339 ? -7.191 14.931 9.019 1.00 87.69 339 ILE A N 1
ATOM 2691 C CA . ILE A 1 339 ? -6.542 16.227 8.757 1.00 87.69 339 ILE A CA 1
ATOM 2692 C C . ILE A 1 339 ? -7.551 17.305 8.326 1.00 87.69 339 ILE A C 1
ATOM 2694 O O . ILE A 1 339 ? -7.391 18.472 8.691 1.00 87.69 339 ILE A O 1
ATOM 2698 N N . ILE A 1 340 ? -8.615 16.940 7.601 1.00 88.38 340 ILE A N 1
ATOM 2699 C CA . ILE A 1 340 ? -9.687 17.878 7.224 1.00 88.38 340 ILE A CA 1
ATOM 2700 C C . ILE A 1 340 ? -10.384 18.443 8.473 1.00 88.38 340 ILE A C 1
ATOM 2702 O O . ILE A 1 340 ? -10.680 19.638 8.532 1.00 88.38 340 ILE A O 1
ATOM 2706 N N . TYR A 1 341 ? -10.623 17.609 9.487 1.00 87.88 341 TYR A N 1
ATOM 2707 C CA . TYR A 1 341 ? -11.344 17.994 10.705 1.00 87.88 341 TYR A CA 1
ATOM 2708 C C . TYR A 1 341 ? -10.438 18.496 11.832 1.00 87.88 341 TYR A C 1
ATOM 2710 O O . TYR A 1 341 ? -10.862 19.330 12.634 1.00 87.88 341 TYR A O 1
ATOM 2718 N N . ALA A 1 342 ? -9.202 18.015 11.902 1.00 83.94 342 ALA A N 1
ATOM 2719 C CA . ALA A 1 342 ? -8.246 18.235 12.980 1.00 83.94 342 ALA A CA 1
ATOM 2720 C C . ALA A 1 342 ? -6.887 18.697 12.427 1.00 83.94 342 ALA A C 1
ATOM 2722 O O . ALA A 1 342 ? -5.840 18.169 12.779 1.00 83.94 342 ALA A O 1
ATOM 2723 N N . LYS A 1 343 ? -6.903 19.695 11.537 1.00 78.88 343 LYS A N 1
ATOM 2724 C CA . LYS A 1 343 ? -5.698 20.214 10.879 1.00 78.88 343 LYS A CA 1
ATOM 2725 C C . LYS A 1 343 ? -4.621 20.648 11.884 1.00 78.88 343 LYS A C 1
ATOM 2727 O O . LYS A 1 343 ? -4.855 21.560 12.673 1.00 78.88 343 LYS A O 1
ATOM 2732 N N . ASN A 1 344 ? -3.409 20.107 11.741 1.00 68.44 344 ASN A N 1
ATOM 2733 C CA . ASN A 1 344 ? -2.252 20.346 12.625 1.00 68.44 344 ASN A CA 1
ATOM 2734 C C . ASN A 1 344 ? -1.864 21.826 12.808 1.00 68.44 344 ASN A C 1
ATOM 2736 O O . ASN A 1 344 ? -1.314 22.211 13.839 1.00 68.44 344 ASN A O 1
ATOM 2740 N N . SER A 1 345 ? -2.173 22.688 11.833 1.00 64.50 345 SER A N 1
ATOM 2741 C CA . SER A 1 345 ? -1.905 24.129 11.931 1.00 64.50 345 SER A CA 1
ATOM 2742 C C . SER A 1 345 ? -2.817 24.860 12.920 1.00 64.50 345 SER A C 1
ATOM 2744 O O . SER A 1 345 ? -2.541 26.009 13.254 1.00 64.50 345 SER A O 1
ATOM 2746 N N . VAL A 1 346 ? -3.919 24.241 13.349 1.00 65.31 346 VAL A N 1
ATOM 2747 C CA . VAL A 1 346 ? -4.893 24.856 14.247 1.00 65.31 346 VAL A CA 1
ATOM 2748 C C . VAL A 1 346 ? -4.948 24.049 15.540 1.00 65.31 346 VAL A C 1
ATOM 2750 O O . VAL A 1 346 ? -5.201 22.848 15.539 1.00 65.31 346 VAL A O 1
ATOM 2753 N N . HIS A 1 347 ? -4.665 24.707 16.664 1.00 65.12 347 HIS A N 1
ATOM 2754 C CA . HIS A 1 347 ? -4.659 24.051 17.970 1.00 65.12 347 HIS A CA 1
ATOM 2755 C C . HIS A 1 347 ? -6.094 23.794 18.441 1.00 65.12 347 HIS A C 1
ATOM 2757 O O . HIS A 1 347 ? -6.916 24.709 18.495 1.00 65.12 347 HIS A O 1
ATOM 2763 N N . PHE A 1 348 ? -6.399 22.537 18.774 1.00 69.38 348 PHE A N 1
ATOM 2764 C CA . PHE A 1 348 ? -7.742 22.100 19.162 1.00 69.38 348 PHE A CA 1
ATOM 2765 C C . PHE A 1 348 ? -7.750 21.179 20.384 1.00 69.38 348 PHE A C 1
ATOM 2767 O O . PHE A 1 348 ? -8.629 20.331 20.491 1.00 69.38 348 PHE A O 1
ATOM 2774 N N . GLU A 1 349 ? -6.826 21.327 21.333 1.00 75.19 349 GLU A N 1
ATOM 2775 C CA . GLU A 1 349 ? -6.610 20.342 22.412 1.00 75.19 349 GLU A CA 1
ATOM 2776 C C . GLU A 1 349 ? -7.889 19.891 23.154 1.00 75.19 349 GLU A C 1
ATOM 2778 O O . GLU A 1 349 ? -8.055 18.703 23.447 1.00 75.19 349 GLU A O 1
ATOM 2783 N N . LYS A 1 350 ? -8.828 20.814 23.411 1.00 80.31 350 LYS A N 1
ATOM 2784 C CA . LYS A 1 350 ? -10.112 20.515 24.077 1.00 80.31 350 LYS A CA 1
ATOM 2785 C C . LYS A 1 350 ? -11.154 19.838 23.175 1.00 80.31 350 LYS A C 1
ATOM 2787 O O . LYS A 1 350 ? -12.069 19.206 23.689 1.00 80.31 350 LYS A O 1
ATOM 2792 N N . SER A 1 351 ? -11.051 19.993 21.854 1.00 86.19 351 SER A N 1
ATOM 2793 C CA . SER A 1 351 ? -12.023 19.481 20.866 1.00 86.19 351 SER A CA 1
ATOM 2794 C C . SER A 1 351 ? -11.455 18.409 19.930 1.00 86.19 351 SER A C 1
ATOM 2796 O O . SER A 1 351 ? -12.182 17.906 19.079 1.00 86.19 351 SER A O 1
ATOM 2798 N N . TYR A 1 352 ? -10.180 18.034 20.083 1.00 86.31 352 TYR A N 1
ATOM 2799 C CA . TYR A 1 352 ? -9.492 17.093 19.197 1.00 86.31 352 TYR A CA 1
ATOM 2800 C C . TYR A 1 352 ? -10.216 15.742 19.124 1.00 86.31 352 TYR A C 1
ATOM 2802 O O . TYR A 1 352 ? -10.574 15.308 18.034 1.00 86.31 352 TYR A O 1
ATOM 2810 N N . CYS A 1 353 ? -10.570 15.142 20.268 1.00 88.25 353 CYS A N 1
ATOM 2811 C CA . CYS A 1 353 ? -11.311 13.875 20.288 1.00 88.25 353 CYS A CA 1
ATOM 2812 C C . CYS A 1 353 ? -12.697 13.987 19.624 1.00 88.25 353 CYS A C 1
ATOM 2814 O O . CYS A 1 353 ? -13.128 13.064 18.941 1.00 88.25 353 CYS A O 1
ATOM 2816 N N . ALA A 1 354 ? -13.384 15.127 19.767 1.00 91.25 354 ALA A N 1
ATOM 2817 C CA . ALA A 1 354 ? -14.663 15.356 19.093 1.00 91.25 354 ALA A CA 1
ATOM 2818 C C . ALA A 1 354 ? -14.489 15.477 17.568 1.00 91.25 354 ALA A C 1
ATOM 2820 O O . ALA A 1 354 ? -15.294 14.953 16.807 1.00 91.25 354 ALA A O 1
ATOM 2821 N N . ARG A 1 355 ? -13.408 16.110 17.102 1.00 91.50 355 ARG A N 1
ATOM 2822 C CA . ARG A 1 355 ? -13.070 16.202 15.671 1.00 91.50 355 ARG A CA 1
ATOM 2823 C C . ARG A 1 355 ? -12.685 14.845 15.081 1.00 91.50 355 ARG A C 1
ATOM 2825 O O . ARG A 1 355 ? -13.140 14.527 13.986 1.00 91.50 355 ARG A O 1
ATOM 2832 N N . LEU A 1 356 ? -11.927 14.034 15.822 1.00 91.31 356 LEU A N 1
ATOM 2833 C CA . LEU A 1 356 ? -11.660 12.639 15.460 1.00 91.31 356 LEU A CA 1
ATOM 2834 C C . LEU A 1 356 ? -12.960 11.844 15.332 1.00 91.31 356 LEU A C 1
ATOM 2836 O O . LEU A 1 356 ? -13.169 11.169 14.329 1.00 91.31 356 LEU A O 1
ATOM 2840 N N . ALA A 1 357 ? -13.875 11.984 16.293 1.00 94.44 357 ALA A N 1
ATOM 2841 C CA . ALA A 1 357 ? -15.175 11.328 16.230 1.00 94.44 357 ALA A CA 1
ATOM 2842 C C . ALA A 1 357 ? -15.995 11.759 14.999 1.00 94.44 357 ALA A C 1
ATOM 2844 O O . ALA A 1 357 ? -16.638 10.915 14.384 1.00 94.44 357 ALA A O 1
ATOM 2845 N N . ILE A 1 358 ? -15.928 13.026 14.567 1.00 94.81 358 ILE A N 1
ATOM 2846 C CA . ILE A 1 358 ? -16.549 13.460 13.299 1.00 94.81 358 ILE A CA 1
ATOM 2847 C C . ILE A 1 358 ? -15.924 12.744 12.098 1.00 94.81 358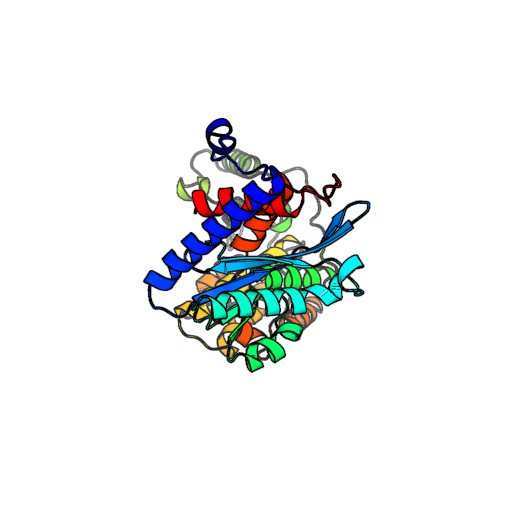 ILE A C 1
ATOM 2849 O O . ILE A 1 358 ? -16.661 12.316 11.208 1.00 94.81 358 ILE A O 1
ATOM 2853 N N . ALA A 1 359 ? -14.596 12.599 12.065 1.00 94.56 359 ALA A N 1
ATOM 2854 C CA . ALA A 1 359 ? -13.916 11.872 10.996 1.00 94.56 359 ALA A CA 1
ATOM 2855 C C . ALA A 1 359 ? -14.377 10.405 10.946 1.00 94.56 359 ALA A C 1
ATOM 2857 O O . ALA A 1 359 ? -14.749 9.933 9.873 1.00 94.56 359 ALA A O 1
ATOM 2858 N N . VAL A 1 360 ? -14.447 9.727 12.100 1.00 96.25 360 VAL A N 1
ATOM 2859 C CA . VAL A 1 360 ? -14.962 8.348 12.229 1.00 96.25 360 VAL A CA 1
ATOM 2860 C C . VAL A 1 360 ? -16.402 8.239 11.738 1.00 96.25 360 VAL A C 1
ATOM 2862 O O . VAL A 1 360 ? -16.696 7.399 10.894 1.00 96.25 360 VAL A O 1
ATOM 2865 N N . ILE A 1 361 ? -17.298 9.108 12.222 1.00 96.62 361 ILE A N 1
ATOM 2866 C CA . ILE A 1 361 ? -18.711 9.115 11.816 1.00 96.62 361 ILE A CA 1
ATOM 2867 C C . ILE A 1 361 ? -18.812 9.282 10.303 1.00 96.62 361 ILE A C 1
ATOM 2869 O O . ILE A 1 361 ? -19.533 8.533 9.648 1.00 96.62 361 ILE A O 1
ATOM 2873 N N . ARG A 1 362 ? -18.084 10.250 9.731 1.00 96.00 362 ARG A N 1
ATOM 2874 C CA . ARG A 1 362 ? -18.091 10.480 8.285 1.00 96.00 362 ARG A CA 1
ATOM 2875 C C . ARG A 1 362 ? -17.613 9.248 7.534 1.00 96.00 362 ARG A C 1
ATOM 2877 O O . ARG A 1 362 ? -18.282 8.867 6.583 1.00 96.00 362 ARG A O 1
ATOM 2884 N N . TRP A 1 363 ? -16.487 8.669 7.933 1.00 96.81 363 TRP A N 1
ATOM 2885 C CA . TRP A 1 363 ? -15.906 7.517 7.256 1.00 96.81 363 TRP A CA 1
ATOM 2886 C C . TRP A 1 363 ? -16.846 6.312 7.302 1.00 96.81 363 TRP A C 1
ATOM 2888 O O . TRP A 1 363 ? -17.309 5.865 6.259 1.00 96.81 363 TRP A O 1
ATOM 2898 N N . ASN A 1 364 ? -17.244 5.877 8.500 1.00 97.25 364 ASN A N 1
ATOM 2899 C CA . ASN A 1 364 ? -18.102 4.701 8.674 1.00 97.25 364 ASN A CA 1
ATOM 2900 C C . ASN A 1 364 ? -19.517 4.883 8.096 1.00 97.25 364 ASN A C 1
ATOM 2902 O O . ASN A 1 364 ? -20.205 3.895 7.881 1.00 97.25 364 ASN A O 1
ATOM 2906 N N . SER A 1 365 ? -19.971 6.115 7.833 1.00 94.06 365 SER A N 1
ATOM 2907 C CA . SER A 1 365 ? -21.255 6.354 7.147 1.00 94.06 365 SER A CA 1
ATOM 2908 C C . SER A 1 365 ? -21.190 6.194 5.622 1.00 94.06 365 SER A C 1
ATOM 2910 O O . SER A 1 365 ? -22.241 6.174 4.987 1.00 94.06 365 SER A O 1
ATOM 2912 N N . HIS A 1 366 ? -19.993 6.178 5.027 1.00 89.31 366 HIS A N 1
ATOM 2913 C CA . HIS A 1 366 ? -19.794 6.167 3.570 1.00 89.31 366 HIS A CA 1
ATOM 2914 C C . HIS A 1 366 ? -18.921 4.997 3.083 1.00 89.31 366 HIS A C 1
ATOM 2916 O O . HIS A 1 366 ? -18.583 4.972 1.899 1.00 89.31 366 HIS A O 1
ATOM 2922 N N . CYS A 1 367 ? -18.530 4.089 3.982 1.00 78.50 367 CYS A N 1
ATOM 2923 C CA . CYS A 1 367 ? -17.781 2.877 3.657 1.00 78.50 367 CYS A CA 1
ATOM 2924 C C . CYS A 1 367 ? -18.702 1.736 3.234 1.00 78.50 367 CYS A C 1
ATOM 2926 O O . CYS A 1 367 ? -19.806 1.625 3.818 1.00 78.50 367 CYS A O 1
#

Sequence (367 aa):
MFYKFMRTEAGEAEGWNAKVVRQGIKYCELAIDTVLRRGEPVTSMVDGPYDSARGAQHCTVTTMEYETRLVLGVHTLRPKIEGKASNALEIPAVMQLLRGLMEKGLKIWCVVSDDCAALGPQLRALQIEWQKDCHHKIKIIRKHFQSMLQLKEAKKVSNLHEYVSEAQFMQFTKKQMMEALEQRFGPSILTPAEERMKKSDFVVAVMRKMYPYGSRSNARALETDPDGLTEYHAHEVGMRFLRACQLCRDEGGDANEFHCDIMLVAAHWADDRSGCVRGREVLCEKVGGPARLPLYSRTDTVYELVLRVLGKQCSTNITPYYVEFRHTSAVETFHGTIIIYAKNSVHFEKSYCARLAIAVIRWNSHC

Organism: Chara braunii (NCBI:txid69332)

Foldseek 3Di:
DVVVLPDDDPDDPDDPLRSLLVLLLVLLVVVLVVVVVVVDAFEKEKDWDFQAFDPWTKTKMWIATFPLRATNDIFIDTCVVVVDDSVVCRLVRVLVSVVVSVVVVHRHAEYEEQPCVVNVVVCVVVNHHYFYALVVLLVVLLVLCVVQQVFDQDDADDDPLVDQALNNQLVDDPVVLVVVLCVVPNPPPDDPVLVPDDSSLVSLVSCCSSPVPPDPPPPVPDQARPSQGHSVQSNLLSVLLLVLLVVLQVVVHALVSSLVSSLCLLCVLQLNCVVCDDPSQVSQSSRSGNRDHRSDHCPDPSSVSSNVSSCVSRPSVNSRSRSNVDHNVSVVVLVVLLCVQPPSHDDDPPNSSSSNSVSSVVSSVVD

pLDDT: mean 84.07, std 13.05, range [29.67, 97.62]

Radius of gyration: 25.39 Å; chains: 1; bounding box: 65×44×71 Å

Secondary structure (DSSP, 8-state):
-GGGGG---TT----HHHHHHHHHHHHHHHHHHHHHTT-SPEEEEEE--EEEETTEEEEEEEEEETTT--EEEEEEE-HHHHTS-GGGSHHHHHHHHHHHHHHTT--EEEEEES-HHHHHHHHHHTT-EEEE-HHHHHHHHHHHHHHHHTPBPPPP-S-TTS---HHHHTTS-HHHHHHHHHHHH-TT-S-HHHHHS-HHHHHHHHHHHHS-TT-TT-TT--SS-SS-SBHHHHHHHHHHHHHHHHHHHHHT--HHHHHHHHHHHHHHHTT--TTS-TTTHHHHGGGT-TTPPPSS-TTSHHHHHHHHHHHHHS-TTTGGGTTT----HHHHHHHHHHHHHS-TTS--TTTHHHHHHHHHHHHHTT-

=== Feature glossary ===
Each block in this record encodes a different view of the same protein. In brief:

Predicted aligned error. PAE(i, j) answers: if I align the predicted and true structures on residue i, how far off (in Å) do I expect residue j to be? A block-diagonal PAE matrix with low values on the blocks and high values off-diagonal is the signature of a multi-domain protein with confidently predicted domains but uncertain inter-domain orientation.

Contact-map, Ramachandran, and PAE plots. Plot images: a contact map (which residues are close in 3D, as an N×N binary image), a Ramachandran scatter (backbone torsion angles, revealing secondary-structure composition at a glance), and — for AlphaFold structures — a PAE heatmap (pairwise prediction confidence).

Backbone torsions (φ/ψ). φ (phi) and ψ (psi) are the two rotatable backbone dihedrals per residue: φ is the C(i-1)–N–Cα–C torsion, ψ is the N–Cα–C–N(i+1) torsion, both in degrees on (−180°, 180°]. α-helical residues cluster near (−60°, −45°); β-strand residues near (−120°, +130°). A Ramachandran plot is simply a scatter of (φ, ψ) for every residue.

Foldseek 3Di. A 3Di character summarizes, for each residue, the relative orientation of the Cα frame of its nearest spatial neighbor. Because it encodes fold topology rather than chemistry, 3Di alignments detect remote structural similarity that sequence alignment misses.

Radius of gyration, Cα contacts, bounding box. Three whole-structure scalars: the radius of gyration (RMS distance of Cα from centroid, in Å), the count of Cα–Cα contacts (pairs closer than 8 Å and separated by more than four residues in sequence — i.e. tertiary, not local, contacts), and the bounding-box dimensions. Together they distinguish compact globular folds from extended fibres or disordered chains.

Sequence. Sequence gives the chain of amino acids in standard one-letter code (A=alanine, C=cysteine, …, Y=tyrosine), read N→C. It is the only feature that is directly encoded by the gene; all structural features are derived from the folded form of this sequence.

mmCIF coordinates. Atomic coordinates in PDBx/mmCIF format — the same representation the Protein Data Bank distributes. Each line of the _atom_site loop places one backbone atom in Cartesian space (units: ångströms, origin: arbitrary).

Secondary structure (3-state, P-SEA). Three-state secondary structure (P-SEA) collapses the eight DSSP classes into helix (a), strand (b), and coil (c). P-SEA assigns these from Cα geometry alone — distances and angles — without requiring backbone oxygens, so it works on any Cα trace.

InterPro / GO / CATH / organism. Functional annotations link the protein to curated databases. InterPro entries identify conserved domains and families by matching the sequence against member-database signatures (Pfam, PROSITE, CDD, …). Gene Ontology (GO) terms describe molecular function, biological process, and cellular component in a controlled vocabulary. CATH places the structure in a hierarchical fold classification (Class/Architecture/Topology/Homologous-superfamily). The organism is the source species.

B-factor. B-factor (Debye–Waller factor) reflects atomic displacement in the crystal lattice. It is an experimental observable (units Å²), not a prediction; low values mean the atom is pinned down, high values mean it moves or is heterogeneous across the crystal.

Rendered structure images. Structure images are PyMOL renders from six orthogonal camera directions. Cartoon representation draws helices as coils and strands as arrows; sticks shows the backbone as bonds; surface shows the solvent-excluded envelope. Rainbow coloring maps sequence position to hue (blue→red, N→C); chain coloring assigns a distinct color per polypeptide.

Solvent-accessible surface area. Solvent-accessible surface area (SASA) is the area in Å² traced out by the centre of a 1.4 Å probe sphere (a water molecule) rolled over the protein's van der Waals surface (Shrake–Rupley / Lee–Richards construction). Buried residues have near-zero SASA; fully exposed residues can exceed 200 Å². The total SASA scales roughly with the number of surface residues.

Secondary structure (8-state, DSSP). The SS8 string is DSSP's per-residue secondary-structure call. α-helix (H) means an i→i+4 H-bond ladder; β-strand (E) means the residue participates in a β-sheet; 3₁₀ (G) and π (I) are tighter and wider helices; T/S are turns/bends; '-' is loop.

pLDDT. For AlphaFold models, the B-factor field carries pLDDT — the model's own estimate of local accuracy on a 0–100 scale. Regions with pLDDT<50 should be treated as essentially unmodeled; they often correspond to intrinsically disordered segments.

Nearest PDB structures. Nearest PDB neighbors are the top structural matches found by Foldseek when searching this structure against the entire Protein Data Bank. Each hit reports a TM-score (0 to 1; >0.5 almost always implies the same fold) and an E-value. These are *structural* homologs — they may share no detectable sequence similarity.